Protein AF-A0AAE7BE70-F1 (afdb_monomer_lite)

Radius of gyration: 24.31 Å; chains: 1; bounding box: 47×39×72 Å

Foldseek 3Di:
DVVVVVVVCVVCVVVVVPDPPVVPVVVVVCVVCVVVVVVVLVVLLVLLVVLVVVLCVLPNPVLLCVQLVCCQPVVKDWPSSLVSLVVSLVSVVDPSNARPPVQLNVLVVQLSVLSVVLSVLQVVFWDFPPPPDPDPTTMTHGQQCLDPVGNPPPDPVSVVVSVVSSVVNVVSSVSNVVSVVSSVVVCCVSNVD

Structure (mmCIF, N/CA/C/O backbone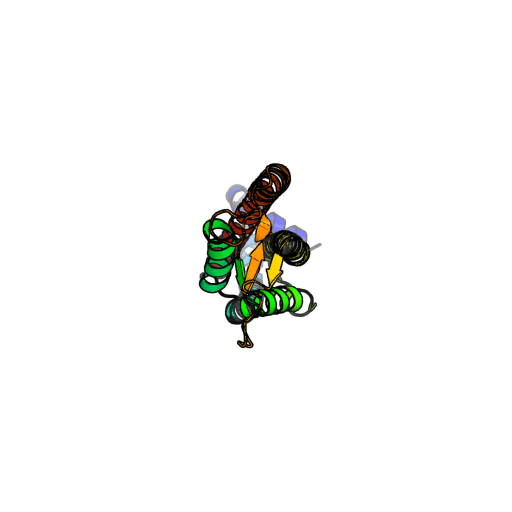):
data_AF-A0AAE7BE70-F1
#
_entry.id   AF-A0AAE7BE70-F1
#
loop_
_atom_site.group_PDB
_atom_site.id
_atom_site.type_symbol
_atom_site.label_atom_id
_atom_site.label_alt_id
_atom_site.label_comp_id
_atom_site.label_asym_id
_atom_site.label_entity_id
_atom_site.label_seq_id
_atom_site.pdbx_PDB_ins_code
_atom_site.Cartn_x
_atom_site.Cartn_y
_atom_site.Cartn_z
_atom_site.occupancy
_atom_site.B_iso_or_equiv
_atom_site.auth_seq_id
_atom_site.auth_comp_id
_atom_site.auth_asym_id
_atom_site.auth_atom_id
_atom_site.pdbx_PDB_model_num
ATOM 1 N N . MET A 1 1 ? -24.273 21.647 23.827 1.00 46.78 1 MET A N 1
ATOM 2 C CA . MET A 1 1 ? -23.893 22.374 25.066 1.00 46.78 1 MET A CA 1
ATOM 3 C C . MET A 1 1 ? -23.331 21.425 26.130 1.00 46.78 1 MET A C 1
ATOM 5 O O . MET A 1 1 ? -22.278 21.725 26.668 1.00 46.78 1 MET A O 1
ATOM 9 N N . ILE A 1 2 ? -23.955 20.261 26.365 1.00 44.97 2 ILE A N 1
ATOM 10 C CA . ILE A 1 2 ? -23.493 19.240 27.332 1.00 44.97 2 ILE A CA 1
ATOM 11 C C . ILE A 1 2 ? -22.182 18.551 26.902 1.00 44.97 2 ILE A C 1
ATOM 13 O O . ILE A 1 2 ? -21.303 18.351 27.731 1.00 44.97 2 ILE A O 1
ATOM 17 N N . GLU A 1 3 ? -21.997 18.258 25.611 1.00 46.88 3 GLU A N 1
ATOM 18 C CA . GLU A 1 3 ? -20.774 17.595 25.111 1.00 46.88 3 GLU A CA 1
ATOM 19 C C . GLU A 1 3 ? -19.508 18.436 25.324 1.00 46.88 3 GLU A C 1
ATOM 21 O O . GLU A 1 3 ? -18.522 17.939 25.856 1.00 46.88 3 GLU A O 1
ATOM 26 N N . ARG A 1 4 ? -19.570 19.744 25.034 1.00 50.34 4 ARG A N 1
ATOM 27 C CA . ARG A 1 4 ? -18.466 20.678 25.321 1.00 50.34 4 ARG A CA 1
ATOM 28 C C . ARG A 1 4 ? -18.162 20.799 26.814 1.00 50.34 4 ARG A C 1
ATOM 30 O O . ARG A 1 4 ? -17.015 21.026 27.177 1.00 50.34 4 ARG A O 1
ATOM 37 N N . PHE A 1 5 ? -19.173 20.664 27.672 1.00 52.81 5 PHE A N 1
ATOM 38 C CA . PHE A 1 5 ? -18.994 20.703 29.123 1.00 52.81 5 PHE A CA 1
ATOM 39 C C . PHE A 1 5 ? -18.305 19.429 29.637 1.00 52.81 5 PHE A C 1
ATOM 41 O O . PHE A 1 5 ? -17.442 19.506 30.505 1.00 52.81 5 PHE A O 1
ATOM 48 N N . LEU A 1 6 ? -18.616 18.268 29.053 1.00 55.38 6 LEU A N 1
ATOM 49 C CA . LEU A 1 6 ? -17.976 16.993 29.386 1.00 55.38 6 LEU A CA 1
ATOM 50 C C . LEU A 1 6 ? -16.527 16.911 28.881 1.00 55.38 6 LEU A C 1
ATOM 52 O O . LEU A 1 6 ? -15.654 16.499 29.640 1.00 55.38 6 LEU A O 1
ATOM 56 N N . GLU A 1 7 ? -16.242 17.374 27.660 1.00 58.91 7 GLU A N 1
ATOM 57 C CA . GLU A 1 7 ? -14.863 17.486 27.149 1.00 58.91 7 GLU A CA 1
ATOM 58 C C . GLU A 1 7 ? -14.010 18.438 28.004 1.00 58.91 7 GLU A C 1
ATOM 60 O O . GLU A 1 7 ? -12.840 18.164 28.274 1.00 58.91 7 GLU A O 1
ATOM 65 N N . TYR A 1 8 ? -14.606 19.535 28.485 1.00 58.44 8 TYR A N 1
ATOM 66 C CA . TYR A 1 8 ? -13.952 20.467 29.403 1.00 58.44 8 TYR A CA 1
ATOM 67 C C . TYR A 1 8 ? -13.643 19.802 30.754 1.00 58.44 8 TYR A C 1
ATOM 69 O O . TYR A 1 8 ? -12.521 19.897 31.241 1.00 58.44 8 TYR A O 1
ATOM 77 N N . LEU A 1 9 ? -14.587 19.062 31.341 1.00 54.34 9 LEU A N 1
ATOM 78 C CA . LEU A 1 9 ? -14.365 18.364 32.614 1.00 54.34 9 LEU A CA 1
ATOM 79 C C . LEU A 1 9 ? -13.269 17.289 32.533 1.00 54.34 9 LEU A C 1
ATOM 81 O O . LEU A 1 9 ? -12.512 17.133 33.487 1.00 54.34 9 LEU A O 1
ATOM 85 N N . ILE A 1 10 ? -13.139 16.596 31.397 1.00 59.84 10 ILE A N 1
ATOM 86 C CA . ILE A 1 10 ? -12.073 15.606 31.164 1.00 59.84 10 ILE A CA 1
ATOM 87 C C . ILE A 1 10 ? -10.708 16.298 31.019 1.00 59.84 10 ILE A C 1
ATOM 89 O O . ILE A 1 10 ? -9.717 15.843 31.583 1.00 59.84 10 ILE A O 1
ATOM 93 N N . LYS A 1 11 ? -10.645 17.437 30.317 1.00 56.94 11 LYS A N 1
ATOM 94 C CA . LYS A 1 11 ? -9.398 18.195 30.106 1.00 56.94 11 LYS A CA 1
ATOM 95 C C . LYS A 1 11 ? -8.850 18.849 31.383 1.00 56.94 11 LYS A C 1
ATOM 97 O O . LYS A 1 11 ? -7.648 19.074 31.478 1.00 56.94 11 LYS A O 1
ATOM 102 N N . TYR A 1 12 ? -9.715 19.163 32.347 1.00 55.81 12 TYR A N 1
ATOM 103 C CA . TYR A 1 12 ? -9.361 19.842 33.602 1.00 55.81 12 TYR A CA 1
ATOM 104 C C . TYR A 1 12 ? -9.475 18.935 34.841 1.00 55.81 12 TYR A C 1
ATOM 106 O O . TYR A 1 12 ? -9.542 19.431 35.967 1.00 55.81 12 TYR A O 1
ATOM 114 N N . GLN A 1 13 ? -9.471 17.612 34.648 1.00 51.75 13 GLN A N 1
ATOM 115 C CA . GLN A 1 13 ? -9.602 16.615 35.716 1.00 51.75 13 GLN A CA 1
ATOM 116 C C . GLN A 1 13 ? -8.516 16.759 36.805 1.00 51.75 13 GLN A C 1
ATOM 118 O O . GLN A 1 13 ? -8.818 16.595 37.986 1.00 51.75 13 GLN A O 1
ATOM 123 N N . ASP A 1 14 ? -7.306 17.193 36.434 1.00 46.38 14 ASP A N 1
ATOM 124 C CA . ASP A 1 14 ? -6.201 17.446 37.376 1.00 46.38 14 ASP A CA 1
ATOM 125 C C . ASP A 1 14 ? -6.325 18.788 38.129 1.00 46.38 14 ASP A C 1
ATOM 127 O O . ASP A 1 14 ? -5.726 18.970 39.187 1.00 46.38 14 ASP A O 1
ATOM 131 N N . ALA A 1 15 ? -7.133 19.731 37.630 1.00 45.62 15 ALA A N 1
ATOM 132 C CA . ALA A 1 15 ? -7.323 21.055 38.237 1.00 45.62 15 ALA A CA 1
ATOM 133 C C . ALA A 1 15 ? -8.530 21.120 39.196 1.00 45.62 15 ALA A C 1
ATOM 135 O O . ALA A 1 15 ? -8.595 21.986 40.069 1.00 45.62 15 ALA A O 1
ATOM 136 N N . LEU A 1 16 ? -9.493 20.203 39.061 1.00 45.50 16 LEU A N 1
ATOM 137 C CA . LEU A 1 16 ? -10.746 20.201 39.830 1.00 45.50 16 LEU A CA 1
ATOM 138 C C . LEU A 1 16 ? -10.620 19.641 41.256 1.00 45.50 16 LEU A C 1
ATOM 140 O O . LEU A 1 16 ? -11.540 19.810 42.056 1.00 45.50 16 LEU A O 1
ATOM 144 N N . TYR A 1 17 ? -9.473 19.057 41.613 1.00 45.56 17 TYR A N 1
ATOM 145 C CA . TYR A 1 17 ? -9.198 18.559 42.968 1.00 45.56 17 TYR A CA 1
ATOM 146 C C . TYR A 1 17 ? -9.066 19.666 44.036 1.00 45.56 17 TYR A C 1
ATOM 148 O O . TYR A 1 17 ? -9.010 19.362 45.225 1.00 45.56 17 TYR A O 1
ATOM 156 N N . VAL A 1 18 ? -9.042 20.947 43.644 1.00 45.56 18 VAL A N 1
ATOM 157 C CA . VAL A 1 18 ? -8.715 22.072 44.543 1.00 45.56 18 VAL A CA 1
ATOM 158 C C . VAL A 1 18 ? -9.948 22.785 45.141 1.00 45.56 18 VAL A C 1
ATOM 160 O O . VAL A 1 18 ? -9.797 23.552 46.087 1.00 45.56 18 VAL A O 1
ATOM 163 N N . ILE A 1 19 ? -11.188 22.534 44.686 1.00 44.22 19 ILE A N 1
ATOM 164 C CA . ILE A 1 19 ? -12.366 23.317 45.138 1.00 44.22 19 ILE A CA 1
ATOM 165 C C . ILE A 1 19 ? -13.493 22.408 45.669 1.00 44.22 19 ILE A C 1
ATOM 167 O O . ILE A 1 19 ? -14.385 21.969 44.942 1.00 44.22 19 ILE A O 1
ATOM 171 N N . GLY A 1 20 ? -13.467 22.148 46.981 1.00 41.72 20 GLY A N 1
ATOM 172 C CA . GLY A 1 20 ? -14.240 21.119 47.702 1.00 41.72 20 GLY A CA 1
ATOM 173 C C . GLY A 1 20 ? -15.770 21.264 47.815 1.00 41.72 20 GLY A C 1
ATOM 174 O O . GLY A 1 20 ? -16.366 20.561 48.622 1.00 41.72 20 GLY A O 1
ATOM 175 N N . GLY A 1 21 ? -16.430 22.126 47.032 1.00 43.06 21 GLY A N 1
ATOM 176 C CA . GLY A 1 21 ? -17.897 22.308 47.069 1.00 43.06 21 GLY A CA 1
ATOM 177 C C . GLY A 1 21 ? -18.621 21.967 45.759 1.00 43.06 21 GLY A C 1
ATOM 178 O O . GLY A 1 21 ? -19.700 21.381 45.773 1.00 43.06 21 GLY A O 1
ATOM 179 N N . PHE A 1 22 ? -18.001 22.259 44.611 1.00 45.06 22 PHE A N 1
ATOM 180 C CA . PHE A 1 22 ? -18.528 21.926 43.274 1.00 45.06 22 PHE A CA 1
ATOM 181 C C . PHE A 1 22 ? -18.209 20.483 42.841 1.00 45.06 22 PHE A C 1
ATOM 183 O O . PHE A 1 22 ? -18.803 19.962 41.892 1.00 45.06 22 PHE A O 1
ATOM 190 N N . ALA A 1 23 ? -17.289 19.826 43.551 1.00 49.62 23 ALA A N 1
ATOM 191 C CA . ALA A 1 23 ? -16.798 18.486 43.253 1.00 49.62 23 ALA A CA 1
ATOM 192 C C . ALA A 1 23 ? -17.861 17.383 43.444 1.00 49.62 23 ALA A C 1
ATOM 194 O O . ALA A 1 23 ? -17.940 16.468 42.637 1.00 49.62 23 ALA A O 1
ATOM 195 N N . ALA A 1 24 ? -18.741 17.455 44.449 1.00 47.56 24 ALA A N 1
ATOM 196 C CA . ALA A 1 24 ? -19.670 16.348 44.731 1.00 47.56 24 ALA A CA 1
ATOM 197 C C . ALA A 1 24 ? -20.756 16.168 43.647 1.00 47.56 24 ALA A C 1
ATOM 199 O O . ALA A 1 24 ? -21.020 15.049 43.205 1.00 47.56 24 ALA A O 1
ATOM 200 N N . GLY A 1 25 ? -21.351 17.270 43.170 1.00 50.88 25 GLY A N 1
ATOM 201 C CA . GLY A 1 25 ? -22.347 17.238 42.092 1.00 50.88 25 GLY A CA 1
ATOM 202 C C . GLY A 1 25 ? -21.747 16.845 40.739 1.00 50.88 25 GLY A C 1
ATOM 203 O O . GLY A 1 25 ? -22.375 16.118 39.970 1.00 50.88 25 GLY A O 1
ATOM 204 N N . SER A 1 26 ? -20.507 17.261 40.469 1.00 59.97 26 SER A N 1
ATOM 205 C CA . SER A 1 26 ? -19.772 16.887 39.254 1.00 59.97 26 SER A CA 1
ATOM 206 C C . SER A 1 26 ? -19.299 15.427 39.284 1.00 59.97 26 SER A C 1
ATOM 208 O O . SER A 1 26 ? -19.446 14.737 38.278 1.00 59.97 26 SER A O 1
ATOM 210 N N . ILE A 1 27 ? -18.858 14.910 40.435 1.00 61.66 27 ILE A N 1
ATOM 211 C CA . ILE A 1 27 ? -18.476 13.501 40.623 1.00 61.66 27 ILE A CA 1
ATOM 212 C C . ILE A 1 27 ? -19.693 12.569 40.515 1.00 61.66 27 ILE A C 1
ATOM 214 O O . ILE A 1 27 ? -19.640 11.574 39.796 1.00 61.66 27 ILE A O 1
ATOM 218 N N . ALA A 1 28 ? -20.820 12.887 41.161 1.00 63.16 28 ALA A N 1
ATOM 219 C CA . ALA A 1 28 ? -22.035 12.068 41.065 1.00 63.16 28 ALA A CA 1
ATOM 220 C C . ALA A 1 28 ? -22.601 12.034 39.633 1.00 63.16 28 ALA A C 1
ATOM 222 O O . ALA A 1 28 ? -23.033 10.989 39.142 1.00 63.16 28 ALA A O 1
ATOM 223 N N . THR A 1 29 ? -22.544 13.171 38.934 1.00 65.38 29 THR A N 1
ATOM 224 C CA . THR A 1 29 ? -22.920 13.266 37.519 1.00 65.38 29 THR A CA 1
ATOM 225 C C . THR A 1 29 ? -21.960 12.461 36.640 1.00 65.38 29 THR A C 1
ATOM 227 O O . THR A 1 29 ? -22.412 11.712 35.774 1.00 65.38 29 THR A O 1
ATOM 230 N N . TYR A 1 30 ? -20.652 12.527 36.904 1.00 64.38 30 TYR A N 1
ATOM 231 C CA . TYR A 1 30 ? -19.648 11.704 36.231 1.00 64.38 30 TYR A CA 1
ATOM 232 C C . TYR A 1 30 ? -19.933 10.209 36.402 1.00 64.38 30 TYR A C 1
ATOM 234 O O . TYR A 1 30 ? -20.049 9.510 35.403 1.00 64.38 30 TYR A O 1
ATOM 242 N N . PHE A 1 31 ? -20.152 9.715 37.624 1.00 73.06 31 PHE A N 1
ATOM 243 C CA . PHE A 1 31 ? -20.474 8.300 37.852 1.00 73.06 31 PHE A CA 1
ATOM 244 C C . PHE A 1 31 ? -21.784 7.864 37.186 1.00 73.06 31 PHE A C 1
ATOM 246 O O . PHE A 1 31 ? -21.891 6.722 36.743 1.00 73.06 31 PHE A O 1
ATOM 253 N N . LYS A 1 32 ? -22.763 8.767 37.058 1.00 78.38 32 LYS A N 1
ATOM 254 C CA . LYS A 1 32 ? -24.018 8.493 36.347 1.00 78.38 32 LYS A CA 1
ATOM 255 C C . LYS A 1 32 ? -23.822 8.351 34.833 1.00 78.38 32 LYS A C 1
ATOM 257 O O . LYS A 1 32 ? -24.458 7.497 34.222 1.00 78.38 32 LYS A O 1
ATOM 262 N N . PHE A 1 33 ? -22.965 9.172 34.222 1.00 77.25 33 PHE A N 1
ATOM 263 C CA . PHE A 1 33 ? -22.732 9.156 32.771 1.00 77.25 33 PHE A CA 1
ATOM 264 C C . PHE A 1 33 ? -21.559 8.273 32.337 1.00 77.25 33 PHE A C 1
ATOM 266 O O . PHE A 1 33 ? -21.513 7.868 31.178 1.00 77.25 33 PHE A O 1
ATOM 273 N N . TYR A 1 34 ? -20.646 7.924 33.242 1.00 77.62 34 TYR A N 1
ATOM 274 C CA . TYR A 1 34 ? -19.478 7.095 32.952 1.00 77.62 34 TYR A CA 1
ATOM 275 C C . TYR A 1 34 ? -19.833 5.764 32.261 1.00 77.62 34 TYR A C 1
ATOM 277 O O . TYR A 1 34 ? -19.200 5.458 31.250 1.00 77.62 34 TYR A O 1
ATOM 285 N N . PRO A 1 35 ? -20.865 5.001 32.685 1.00 85.31 35 PRO A N 1
ATOM 286 C CA . PRO A 1 35 ? -21.264 3.781 31.982 1.00 85.31 35 PRO A CA 1
ATOM 287 C C . PRO A 1 35 ? -21.698 4.041 30.535 1.00 85.31 35 PRO A C 1
ATOM 289 O O . PRO A 1 35 ? -21.330 3.282 29.646 1.00 85.31 35 PRO A O 1
ATOM 292 N N . ILE A 1 36 ? -22.423 5.138 30.292 1.00 83.81 36 ILE A N 1
ATOM 293 C CA . ILE A 1 36 ? -22.921 5.522 28.962 1.00 83.81 36 ILE A CA 1
ATOM 294 C C . ILE A 1 36 ? -21.753 5.929 28.057 1.00 83.81 36 ILE A C 1
ATOM 296 O O . ILE A 1 36 ? -21.687 5.514 26.901 1.00 83.81 36 ILE A O 1
ATOM 300 N N . LEU A 1 37 ? -20.810 6.714 28.586 1.00 82.88 37 LEU A N 1
ATOM 301 C CA . LEU A 1 37 ? -19.603 7.120 27.862 1.00 82.88 37 LEU A CA 1
ATOM 302 C C . LEU A 1 37 ? -18.740 5.906 27.507 1.00 82.88 37 LEU A C 1
ATOM 304 O O . LEU A 1 37 ? -18.319 5.772 26.361 1.00 82.88 37 LEU A O 1
ATOM 308 N N . LYS A 1 38 ? -18.555 4.988 28.458 1.00 86.38 38 LYS A N 1
ATOM 309 C CA . LYS A 1 38 ? -17.795 3.752 28.259 1.00 86.38 38 LYS A CA 1
ATOM 310 C C . LYS A 1 38 ? -18.470 2.805 27.267 1.00 86.38 38 LYS A C 1
ATOM 312 O O . LYS A 1 38 ? -17.797 2.170 26.463 1.00 86.38 38 LYS A O 1
ATOM 317 N N . GLU A 1 39 ? -19.798 2.700 27.294 1.00 90.75 39 GLU A N 1
ATOM 318 C CA . GLU A 1 39 ? -20.543 1.912 26.308 1.00 90.75 39 GLU A CA 1
ATOM 319 C C . GLU A 1 39 ? -20.403 2.503 24.902 1.00 90.75 39 GLU A C 1
ATOM 321 O O . GLU A 1 39 ? -20.175 1.756 23.949 1.00 90.75 39 GLU A O 1
ATOM 326 N N . LYS A 1 40 ? -20.500 3.833 24.772 1.00 88.69 40 LYS A N 1
ATOM 327 C CA . LYS A 1 40 ? -20.272 4.527 23.501 1.00 88.69 40 LYS A CA 1
ATOM 328 C C . LYS A 1 40 ? -18.866 4.234 22.987 1.00 88.69 40 LYS A C 1
ATOM 330 O O . LYS A 1 40 ? -18.755 3.700 21.892 1.00 88.69 40 LYS A O 1
ATOM 335 N N . GLU A 1 41 ? -17.835 4.486 23.792 1.00 89.50 41 GLU A N 1
ATOM 336 C CA . GLU A 1 41 ? -16.428 4.216 23.460 1.00 89.50 41 GLU A CA 1
ATOM 337 C C . GLU A 1 41 ? -16.213 2.767 22.994 1.00 89.50 41 GLU A C 1
ATOM 339 O O . GLU A 1 41 ? -15.646 2.529 21.930 1.00 89.50 41 GLU A O 1
ATOM 344 N N . ASN A 1 42 ? -16.758 1.786 23.720 1.00 91.38 42 ASN A N 1
ATOM 345 C CA . ASN A 1 42 ? -16.667 0.376 23.338 1.00 91.38 42 ASN A CA 1
ATOM 346 C C . ASN A 1 42 ? -17.320 0.081 21.978 1.00 91.38 42 ASN A C 1
ATOM 348 O O . ASN A 1 42 ? -16.813 -0.756 21.227 1.00 91.38 42 ASN A O 1
ATOM 352 N N . LYS A 1 43 ? -18.443 0.737 21.649 1.00 93.94 43 LYS A N 1
ATOM 353 C CA . LYS A 1 43 ? -19.078 0.609 20.328 1.00 93.94 43 LYS A CA 1
ATOM 354 C C . LYS A 1 43 ? -18.184 1.190 19.232 1.00 93.94 43 LYS A C 1
ATOM 356 O O . LYS A 1 43 ? -18.011 0.514 18.221 1.00 93.94 43 LYS A O 1
ATOM 361 N N . GLN A 1 44 ? -17.569 2.352 19.466 1.00 93.94 44 GLN A N 1
ATOM 362 C CA . GLN A 1 44 ? -16.646 2.979 18.508 1.00 93.94 44 GLN A CA 1
ATOM 363 C C . GLN A 1 44 ? -15.426 2.089 18.261 1.00 93.94 44 GLN A C 1
ATOM 365 O O . GLN A 1 44 ? -15.130 1.741 17.124 1.00 93.94 44 GLN A O 1
ATOM 370 N N . ILE A 1 45 ? -14.772 1.622 19.333 1.00 95.31 45 ILE A N 1
ATOM 371 C CA . ILE A 1 45 ? -13.618 0.715 19.242 1.00 95.31 45 ILE A CA 1
ATOM 372 C C . ILE A 1 45 ? -13.993 -0.555 18.480 1.00 95.31 45 ILE A C 1
ATOM 374 O O . ILE A 1 45 ? -13.223 -1.021 17.642 1.00 95.31 45 ILE A O 1
ATOM 378 N N . LYS A 1 46 ? -15.171 -1.134 18.745 1.00 96.44 46 LYS A N 1
ATOM 379 C CA . LYS A 1 46 ? -15.632 -2.342 18.050 1.00 96.44 46 LYS A CA 1
ATOM 380 C C . LYS A 1 46 ? -15.860 -2.090 16.558 1.00 96.44 46 LYS A C 1
ATOM 382 O O . LYS A 1 46 ? -15.509 -2.951 15.751 1.00 96.44 46 LYS A O 1
ATOM 387 N N . PHE A 1 47 ? -16.451 -0.952 16.209 1.00 96.62 47 PHE A N 1
ATOM 388 C CA . PHE A 1 47 ? -16.695 -0.552 14.827 1.00 96.62 47 PHE A CA 1
ATOM 389 C C . PHE A 1 47 ? -15.377 -0.326 14.073 1.00 96.62 47 PHE A C 1
ATOM 391 O O . PHE A 1 47 ? -15.120 -1.009 13.081 1.00 96.62 47 PHE A O 1
ATOM 398 N N . ASP A 1 48 ? -14.481 0.498 14.613 1.00 97.69 48 ASP A N 1
ATOM 399 C CA . ASP A 1 48 ? -13.171 0.775 14.014 1.00 97.69 48 ASP A CA 1
ATOM 400 C C . ASP A 1 48 ? -12.297 -0.489 13.942 1.00 97.69 48 ASP A C 1
ATOM 402 O O . ASP A 1 48 ? -11.631 -0.738 12.939 1.00 97.69 48 ASP A O 1
ATOM 406 N N . SER A 1 49 ? -12.366 -1.375 14.942 1.00 97.88 49 SER A N 1
ATOM 407 C CA . SER A 1 49 ? -11.705 -2.689 14.882 1.00 97.88 49 SER A CA 1
ATOM 408 C C . SER A 1 49 ? -12.218 -3.563 13.743 1.00 97.88 49 SER A C 1
ATOM 410 O O . SER A 1 49 ? -11.459 -4.359 13.191 1.00 97.88 49 SER A O 1
ATOM 412 N N . ASN A 1 50 ? -13.501 -3.461 13.396 1.00 97.75 50 ASN A N 1
ATOM 413 C CA . ASN A 1 50 ? -14.075 -4.210 12.287 1.00 97.75 50 ASN A CA 1
ATOM 414 C C . ASN A 1 50 ? -13.589 -3.661 10.938 1.00 97.75 50 ASN A C 1
ATOM 416 O O . ASN A 1 50 ? -13.176 -4.448 10.088 1.00 97.75 50 ASN A O 1
ATOM 420 N N . ILE A 1 51 ? -13.559 -2.333 10.777 1.00 98.25 51 ILE A N 1
ATOM 421 C CA . ILE A 1 51 ? -12.975 -1.668 9.599 1.00 98.25 51 ILE A CA 1
ATOM 422 C C . ILE A 1 51 ? -11.507 -2.076 9.439 1.00 98.25 51 ILE A C 1
ATOM 424 O O . ILE A 1 51 ? -11.083 -2.503 8.363 1.00 98.25 51 ILE A O 1
ATOM 428 N N . PHE A 1 52 ? -10.735 -2.019 10.526 1.00 98.12 52 PHE A N 1
ATOM 429 C CA . PHE A 1 52 ? -9.331 -2.407 10.514 1.00 98.12 52 PHE A CA 1
ATOM 430 C C . PHE A 1 52 ? -9.139 -3.864 10.078 1.00 98.12 52 PHE A C 1
ATOM 432 O O . PHE A 1 52 ? -8.367 -4.126 9.163 1.00 98.12 52 PHE A O 1
ATOM 439 N N . LYS A 1 53 ? -9.880 -4.812 10.665 1.00 98.12 53 LYS A N 1
ATOM 440 C CA . LYS A 1 53 ? -9.783 -6.235 10.298 1.00 98.12 53 LYS A CA 1
ATOM 441 C C . LYS A 1 53 ? -10.116 -6.492 8.830 1.00 98.12 53 LYS A C 1
ATOM 443 O O . LYS A 1 53 ? -9.447 -7.300 8.195 1.00 98.12 53 LYS A O 1
ATOM 448 N N . GLN A 1 54 ? -11.142 -5.829 8.302 1.00 98.19 54 GLN A N 1
ATOM 449 C CA . GLN A 1 54 ? -11.524 -5.980 6.899 1.00 98.19 54 GLN A CA 1
ATOM 450 C C . GLN A 1 54 ? -10.466 -5.384 5.967 1.00 98.19 54 GLN A C 1
ATOM 452 O O . GLN A 1 54 ? -10.036 -6.059 5.037 1.00 98.19 54 GLN A O 1
ATOM 457 N N . SER A 1 55 ? -9.981 -4.172 6.252 1.00 97.56 55 SER A N 1
ATOM 458 C CA . SER A 1 55 ? -8.916 -3.555 5.450 1.00 97.56 55 SER A CA 1
ATOM 459 C C . SER A 1 55 ? -7.594 -4.335 5.500 1.00 97.56 55 SER A C 1
ATOM 461 O O . SER A 1 55 ? -6.959 -4.512 4.464 1.00 97.56 55 SER A O 1
ATOM 463 N N . ASP A 1 56 ? -7.200 -4.864 6.663 1.00 97.56 56 ASP A N 1
ATOM 464 C CA . ASP A 1 56 ? -5.979 -5.669 6.828 1.00 97.56 56 ASP A CA 1
ATOM 465 C C . ASP A 1 56 ? -6.073 -7.022 6.101 1.00 97.56 56 ASP A C 1
ATOM 467 O O . ASP A 1 56 ? -5.070 -7.527 5.598 1.00 97.56 56 ASP A O 1
ATOM 471 N N . ALA A 1 57 ? -7.282 -7.579 5.965 1.00 97.62 57 ALA A N 1
ATOM 472 C CA . ALA A 1 57 ? -7.524 -8.764 5.144 1.00 97.62 57 ALA A CA 1
ATOM 473 C C . ALA A 1 57 ? -7.393 -8.486 3.633 1.00 97.62 57 ALA A C 1
ATOM 475 O O . ALA A 1 57 ? -7.037 -9.393 2.877 1.00 97.62 57 ALA A O 1
ATOM 476 N N . VAL A 1 58 ? -7.660 -7.252 3.188 1.00 97.44 58 VAL A N 1
ATOM 477 C CA . VAL A 1 58 ? -7.483 -6.825 1.788 1.00 97.44 58 VAL A CA 1
ATOM 478 C C . VAL A 1 58 ? -6.009 -6.548 1.481 1.00 97.44 58 VAL A C 1
ATOM 480 O O . VAL A 1 58 ? -5.480 -7.042 0.481 1.00 97.44 58 VAL A O 1
ATOM 483 N N . LEU A 1 59 ? -5.340 -5.777 2.344 1.00 97.50 59 LEU A N 1
ATOM 484 C CA . LEU A 1 59 ? -3.927 -5.429 2.217 1.00 97.50 59 LEU A CA 1
ATOM 485 C C . LEU A 1 59 ? -3.254 -5.389 3.595 1.00 97.50 59 LEU A C 1
ATOM 487 O O . LEU A 1 59 ? -3.276 -4.387 4.312 1.00 97.50 59 LEU A O 1
ATOM 491 N N . SER A 1 60 ? -2.613 -6.499 3.939 1.00 97.06 60 SER A N 1
ATOM 492 C CA . SER A 1 60 ? -1.881 -6.668 5.194 1.00 97.06 60 SER A CA 1
ATOM 493 C C . SER A 1 60 ? -0.556 -5.901 5.217 1.00 97.06 60 SER A C 1
ATOM 495 O O . SER A 1 60 ? 0.042 -5.596 4.181 1.00 97.06 60 SER A O 1
ATOM 497 N N . GLU A 1 61 ? -0.029 -5.687 6.425 1.00 95.88 61 GLU A N 1
ATOM 498 C CA . GLU A 1 61 ? 1.302 -5.100 6.666 1.00 95.88 61 GLU A CA 1
ATOM 499 C C . GLU A 1 61 ? 2.423 -5.832 5.921 1.00 95.88 61 GLU A C 1
ATOM 501 O O . GLU A 1 61 ? 3.335 -5.206 5.387 1.00 95.88 61 GLU A O 1
ATOM 506 N N . LYS A 1 62 ? 2.337 -7.159 5.810 1.00 97.31 62 LYS A N 1
ATOM 507 C CA . LYS A 1 62 ? 3.301 -7.937 5.030 1.00 97.31 62 LYS A CA 1
ATOM 508 C C . LYS A 1 62 ? 3.233 -7.587 3.541 1.00 97.31 62 LYS A C 1
ATOM 510 O O . LYS A 1 62 ? 4.265 -7.328 2.938 1.00 97.31 62 LYS A O 1
ATOM 515 N N . GLN A 1 63 ? 2.033 -7.544 2.967 1.00 97.94 63 GLN A N 1
ATOM 516 C CA . GLN A 1 63 ? 1.843 -7.334 1.528 1.00 97.94 63 GLN A CA 1
ATOM 517 C C . GLN A 1 63 ? 2.244 -5.928 1.076 1.00 97.94 63 GLN A C 1
ATOM 519 O O . GLN A 1 63 ? 2.822 -5.779 0.003 1.00 97.94 63 GLN A O 1
ATOM 524 N N . ILE A 1 64 ? 1.975 -4.897 1.883 1.00 97.25 64 ILE A N 1
ATOM 525 C CA . ILE A 1 64 ? 2.439 -3.541 1.563 1.00 97.25 64 ILE A CA 1
ATOM 526 C C . ILE A 1 64 ? 3.961 -3.425 1.672 1.00 97.25 64 ILE A C 1
ATOM 528 O O . ILE A 1 64 ? 4.586 -2.801 0.820 1.00 97.25 64 ILE A O 1
ATOM 532 N N . ASN A 1 65 ? 4.575 -4.071 2.669 1.00 97.44 65 ASN A N 1
ATOM 533 C CA . ASN A 1 65 ? 6.030 -4.093 2.799 1.00 97.44 65 ASN A CA 1
ATOM 53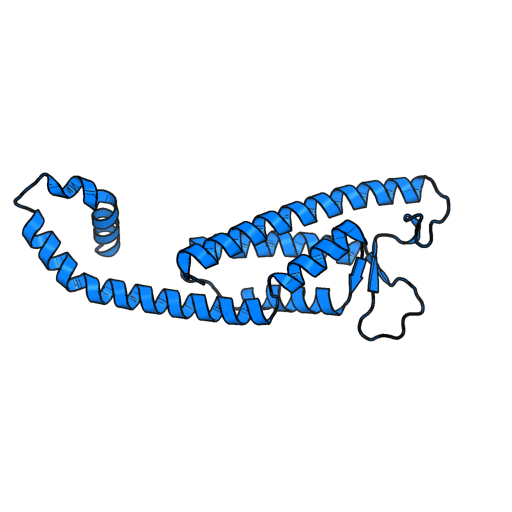4 C C . ASN A 1 65 ? 6.689 -4.857 1.644 1.00 97.44 65 ASN A C 1
ATOM 536 O O . ASN A 1 65 ? 7.737 -4.432 1.172 1.00 97.44 65 ASN A O 1
ATOM 540 N N . GLU A 1 66 ? 6.073 -5.943 1.170 1.00 98.12 66 GLU A N 1
ATOM 541 C CA . GLU A 1 66 ? 6.506 -6.666 -0.031 1.00 98.12 66 GLU A CA 1
ATOM 542 C C . GLU A 1 66 ? 6.426 -5.777 -1.276 1.00 98.12 66 GLU A C 1
ATOM 544 O O . GLU A 1 66 ? 7.421 -5.648 -1.978 1.00 98.12 66 GLU A O 1
ATOM 549 N N . LEU A 1 67 ? 5.292 -5.102 -1.513 1.00 98.44 67 LEU A N 1
ATOM 550 C CA . LEU A 1 67 ? 5.147 -4.178 -2.643 1.00 98.44 67 LEU A CA 1
ATOM 551 C C . LEU A 1 67 ? 6.206 -3.070 -2.604 1.00 98.44 67 LEU A C 1
ATOM 553 O O . LEU A 1 67 ? 6.902 -2.855 -3.591 1.00 98.44 67 LEU A O 1
ATOM 557 N N . ILE A 1 68 ? 6.349 -2.368 -1.477 1.00 98.44 68 ILE A N 1
ATOM 558 C CA . ILE A 1 68 ? 7.319 -1.269 -1.388 1.00 98.44 68 ILE A CA 1
ATOM 559 C C . ILE A 1 68 ? 8.753 -1.806 -1.482 1.00 98.44 68 ILE A C 1
ATOM 561 O O . ILE A 1 68 ? 9.591 -1.193 -2.134 1.00 98.44 68 ILE A O 1
ATOM 565 N N . GLY A 1 69 ? 9.036 -2.964 -0.884 1.00 98.31 69 GLY A N 1
ATOM 566 C CA . GLY A 1 69 ? 10.338 -3.616 -0.994 1.00 98.31 69 GLY A CA 1
ATOM 567 C C . GLY A 1 69 ? 10.691 -3.977 -2.438 1.00 98.31 69 GLY A C 1
ATOM 568 O O . GLY A 1 69 ? 11.811 -3.713 -2.870 1.00 98.31 69 GLY A O 1
ATOM 569 N N . ASP A 1 70 ? 9.745 -4.519 -3.208 1.00 98.38 70 ASP A N 1
ATOM 570 C CA . ASP A 1 70 ? 9.930 -4.818 -4.633 1.00 98.38 70 ASP A CA 1
ATOM 571 C C . ASP A 1 70 ? 10.127 -3.545 -5.469 1.00 98.38 70 ASP A C 1
ATOM 573 O O . ASP A 1 70 ? 10.956 -3.525 -6.385 1.00 98.38 70 ASP A O 1
ATOM 577 N N . LEU A 1 71 ? 9.411 -2.468 -5.139 1.00 98.56 71 LEU A N 1
ATOM 578 C CA . LEU A 1 71 ? 9.568 -1.174 -5.797 1.00 98.56 71 LEU A CA 1
ATOM 579 C C . LEU A 1 71 ? 10.938 -0.551 -5.517 1.00 98.56 71 LEU A C 1
ATOM 581 O O . LEU A 1 71 ? 11.539 -0.032 -6.445 1.00 98.56 71 LEU A O 1
ATOM 585 N N . GLU A 1 72 ? 11.454 -0.628 -4.291 1.00 97.75 72 GLU A N 1
ATOM 586 C CA . GLU A 1 72 ? 12.757 -0.051 -3.927 1.00 97.75 72 GLU A CA 1
ATOM 587 C C . GLU A 1 72 ? 13.946 -0.884 -4.403 1.00 97.75 72 GLU A C 1
ATOM 589 O O . GLU A 1 72 ? 14.947 -0.335 -4.840 1.00 97.75 72 GLU A O 1
ATOM 594 N N . SER A 1 73 ? 13.870 -2.209 -4.276 1.00 96.50 73 SER A N 1
ATOM 595 C CA . SER A 1 73 ? 15.022 -3.081 -4.544 1.00 96.50 73 SER A CA 1
ATOM 596 C C . SER A 1 73 ? 15.073 -3.560 -5.986 1.00 96.50 73 SER A C 1
ATOM 598 O O . SER A 1 73 ? 16.143 -3.693 -6.572 1.00 96.50 73 SER A O 1
ATOM 600 N N . ASN A 1 74 ? 13.904 -3.836 -6.559 1.00 96.62 74 ASN A N 1
ATOM 601 C CA . ASN A 1 74 ? 13.778 -4.501 -7.842 1.00 96.62 74 ASN A CA 1
ATOM 602 C C . ASN A 1 74 ? 13.099 -3.620 -8.878 1.00 96.62 74 ASN A C 1
ATOM 604 O O . ASN A 1 74 ? 12.820 -4.151 -9.948 1.00 96.62 74 ASN A O 1
ATOM 608 N N . HIS A 1 75 ? 12.773 -2.355 -8.572 1.00 98.06 75 HIS A N 1
ATOM 609 C CA . HIS A 1 75 ? 12.011 -1.397 -9.391 1.00 98.06 75 HIS A CA 1
ATOM 610 C C . HIS A 1 75 ? 10.943 -2.086 -10.244 1.00 98.06 75 HIS A C 1
ATOM 612 O O . HIS A 1 75 ? 10.912 -1.946 -11.475 1.00 98.06 75 HIS A O 1
ATOM 618 N N . SER A 1 76 ? 10.151 -2.934 -9.589 1.00 98.12 76 SER A N 1
ATOM 619 C CA . SER A 1 76 ? 9.137 -3.761 -10.228 1.00 98.12 76 SER A CA 1
ATOM 620 C C . SER A 1 76 ? 7.972 -4.024 -9.288 1.00 98.12 76 SER A C 1
ATOM 622 O O . SER A 1 76 ? 8.124 -3.936 -8.075 1.00 98.12 76 SER A O 1
ATOM 624 N N . TYR A 1 77 ? 6.825 -4.371 -9.854 1.00 98.44 77 TYR A N 1
ATOM 625 C CA . TYR A 1 77 ? 5.676 -4.894 -9.119 1.00 98.44 77 TYR A CA 1
ATOM 626 C C . TYR A 1 77 ? 4.923 -5.892 -10.001 1.00 98.44 77 TYR A C 1
ATOM 628 O O . TYR A 1 77 ? 5.251 -6.090 -11.176 1.00 98.44 77 TYR A O 1
ATOM 636 N N . ARG A 1 78 ? 3.916 -6.549 -9.436 1.00 98.06 78 ARG A N 1
ATOM 637 C CA . ARG A 1 78 ? 3.052 -7.496 -10.137 1.00 98.06 78 ARG A CA 1
ATOM 638 C C . ARG A 1 78 ? 1.592 -7.058 -10.118 1.00 98.06 78 ARG A C 1
ATOM 640 O O . ARG A 1 78 ? 1.152 -6.419 -9.163 1.00 98.06 78 ARG A O 1
ATOM 647 N N . SER A 1 79 ? 0.827 -7.453 -11.135 1.00 97.75 79 SER A N 1
ATOM 648 C CA . SER A 1 79 ? -0.597 -7.105 -11.271 1.00 97.75 79 SER A CA 1
ATOM 649 C C . SER A 1 79 ? -1.418 -7.459 -10.028 1.00 97.75 79 SER A C 1
ATOM 651 O O . SER A 1 79 ? -2.296 -6.702 -9.627 1.00 97.75 79 SER A O 1
ATOM 653 N N . ASN A 1 80 ? -1.115 -8.571 -9.351 1.00 97.50 80 ASN A N 1
ATOM 654 C CA . ASN A 1 80 ? -1.821 -8.937 -8.126 1.00 97.50 80 ASN A CA 1
ATOM 655 C C . ASN A 1 80 ? -1.546 -7.992 -6.939 1.00 97.50 80 ASN A C 1
ATOM 657 O O . ASN A 1 80 ? -2.408 -7.858 -6.071 1.00 97.50 80 ASN A O 1
ATOM 661 N N . GLN A 1 81 ? -0.373 -7.355 -6.877 1.00 98.12 81 GLN A N 1
ATOM 662 C CA . GLN A 1 81 ? -0.046 -6.359 -5.855 1.00 98.12 81 GLN A CA 1
ATOM 663 C C . GLN A 1 81 ? -0.821 -5.062 -6.122 1.00 98.12 81 GLN A C 1
ATOM 665 O O . GLN A 1 81 ? -1.439 -4.535 -5.198 1.00 98.12 81 GLN A O 1
ATOM 670 N N . ASP A 1 82 ? -0.869 -4.610 -7.379 1.00 97.81 82 ASP A N 1
ATOM 671 C CA . ASP A 1 82 ? -1.658 -3.441 -7.794 1.00 97.81 82 ASP A CA 1
ATOM 672 C C . ASP A 1 82 ? -3.164 -3.654 -7.559 1.00 97.81 82 ASP A C 1
ATOM 674 O O . ASP A 1 82 ? -3.822 -2.834 -6.924 1.00 97.81 82 ASP A O 1
ATOM 678 N N . ASN A 1 83 ? -3.707 -4.818 -7.928 1.00 97.75 83 ASN A N 1
ATOM 679 C CA . ASN A 1 83 ? -5.113 -5.158 -7.678 1.00 97.75 83 ASN A CA 1
ATOM 680 C C . ASN A 1 83 ? -5.487 -5.112 -6.186 1.00 97.75 83 ASN A C 1
ATOM 682 O O . ASN A 1 83 ? -6.577 -4.658 -5.826 1.00 97.75 83 ASN A O 1
ATOM 686 N N . ARG A 1 84 ? -4.594 -5.574 -5.300 1.00 97.88 84 ARG A N 1
ATOM 687 C CA . ARG A 1 84 ? -4.806 -5.485 -3.845 1.00 97.88 84 ARG A CA 1
ATOM 688 C C . ARG A 1 84 ? -4.754 -4.047 -3.356 1.00 97.88 84 ARG A C 1
ATOM 690 O O . ARG A 1 84 ? -5.572 -3.677 -2.518 1.00 97.88 84 ARG A O 1
ATOM 697 N N . LEU A 1 85 ? -3.827 -3.244 -3.880 1.00 98.12 85 LEU A N 1
ATOM 698 C CA . LEU A 1 85 ? -3.756 -1.831 -3.532 1.00 98.12 85 LEU A CA 1
ATOM 699 C C . LEU A 1 85 ? -5.026 -1.090 -3.961 1.00 98.12 85 LEU A C 1
ATOM 701 O O . LEU A 1 85 ? -5.625 -0.407 -3.136 1.00 98.12 85 LEU A O 1
ATOM 705 N N . ASN A 1 86 ? -5.479 -1.296 -5.199 1.00 97.94 86 ASN A N 1
ATOM 706 C CA . ASN A 1 86 ? -6.748 -0.768 -5.702 1.00 97.94 86 ASN A CA 1
ATOM 707 C C . ASN A 1 86 ? -7.915 -1.159 -4.791 1.00 97.94 86 ASN A C 1
ATOM 709 O O . ASN A 1 86 ? -8.676 -0.305 -4.347 1.00 97.94 86 ASN A O 1
ATOM 713 N N . SER A 1 87 ? -8.006 -2.441 -4.430 1.00 98.25 87 SER A N 1
ATOM 714 C CA . SER A 1 87 ? -9.054 -2.937 -3.531 1.00 98.25 87 SER A CA 1
ATOM 715 C C . SER A 1 87 ? -9.007 -2.264 -2.154 1.00 98.25 87 SER A C 1
ATOM 717 O O . SER A 1 87 ? -10.050 -1.948 -1.584 1.00 98.25 87 SER A O 1
ATOM 719 N N . PHE A 1 88 ? -7.810 -2.020 -1.613 1.00 98.38 88 PHE A N 1
ATOM 720 C CA . PHE A 1 88 ? -7.629 -1.324 -0.339 1.00 98.38 88 PHE A CA 1
ATOM 721 C C . PHE A 1 88 ? -8.034 0.151 -0.422 1.00 98.38 88 PHE A C 1
ATOM 723 O O . PHE A 1 88 ? -8.704 0.654 0.479 1.00 98.38 88 PHE A O 1
ATOM 730 N N . LEU A 1 89 ? -7.653 0.849 -1.494 1.00 98.12 89 LEU A N 1
ATOM 731 C CA . LEU A 1 89 ? -8.032 2.246 -1.707 1.00 98.12 89 LEU A CA 1
ATOM 732 C C . LEU A 1 89 ? -9.553 2.384 -1.830 1.00 98.12 89 LEU A C 1
ATOM 734 O O . LEU A 1 89 ? -10.139 3.183 -1.093 1.00 98.12 89 LEU A O 1
ATOM 738 N N . SER A 1 90 ? -10.185 1.541 -2.654 1.00 97.69 90 SER A N 1
ATOM 739 C CA . SER A 1 90 ? -11.640 1.506 -2.831 1.00 97.69 90 SER A CA 1
ATOM 740 C C . SER A 1 90 ? -12.393 1.103 -1.564 1.00 97.69 90 SER A C 1
ATOM 742 O O . SER A 1 90 ? -13.466 1.641 -1.301 1.00 97.69 90 SER A O 1
ATOM 744 N N . PHE A 1 91 ? -11.835 0.226 -0.719 1.00 98.12 91 PHE A N 1
ATOM 745 C CA . PHE A 1 91 ? -12.447 -0.109 0.572 1.00 98.12 91 PHE A CA 1
ATOM 746 C C . PHE A 1 91 ? -12.711 1.145 1.421 1.00 98.12 91 PHE A C 1
ATOM 748 O O . PHE A 1 91 ? -13.773 1.263 2.025 1.00 98.12 91 PHE A O 1
ATOM 755 N N . PHE A 1 92 ? -11.790 2.112 1.418 1.00 97.31 92 PHE A N 1
ATOM 756 C CA . PHE A 1 92 ? -11.931 3.377 2.146 1.00 97.31 92 PHE A CA 1
ATOM 757 C C . PHE A 1 92 ? -12.581 4.507 1.327 1.00 97.31 92 PHE A C 1
ATOM 759 O O . PHE A 1 92 ? -12.523 5.670 1.735 1.00 97.31 92 PHE A O 1
ATOM 766 N N . GLU A 1 93 ? -13.117 4.231 0.140 1.00 95.00 93 GLU A N 1
ATOM 767 C CA . GLU A 1 93 ? -14.009 5.159 -0.574 1.00 95.00 93 GLU A CA 1
ATOM 768 C C . GLU A 1 93 ? -15.465 4.985 -0.130 1.00 95.00 93 GLU A C 1
ATOM 770 O O . GLU A 1 93 ? -16.249 5.931 -0.217 1.00 95.00 93 GLU A O 1
ATOM 775 N N . ASP A 1 94 ? -15.815 3.810 0.400 1.00 94.81 94 ASP A N 1
ATOM 776 C CA . ASP A 1 94 ? -17.132 3.567 0.972 1.00 94.81 94 ASP A CA 1
ATOM 777 C C . ASP A 1 94 ? -17.328 4.375 2.263 1.00 94.81 94 ASP A C 1
ATOM 779 O O . ASP A 1 94 ? -16.556 4.287 3.224 1.00 94.81 94 ASP A O 1
ATOM 783 N N . THR A 1 95 ? -18.418 5.138 2.304 1.00 93.06 95 THR A N 1
ATOM 784 C CA . THR A 1 95 ? -18.843 5.910 3.475 1.00 93.06 95 THR A CA 1
ATOM 785 C C . THR A 1 95 ? -19.086 5.056 4.722 1.00 93.06 95 THR A C 1
ATOM 787 O O . THR A 1 95 ? -18.996 5.584 5.829 1.00 93.06 95 THR A O 1
ATOM 790 N N . SER A 1 96 ? -19.356 3.750 4.579 1.00 94.62 96 SER A N 1
ATOM 791 C CA . SER A 1 96 ? -19.493 2.835 5.720 1.00 94.62 96 SER A CA 1
ATOM 792 C C . SER A 1 96 ? -18.162 2.469 6.378 1.00 94.62 96 SER A C 1
ATOM 794 O O . SER A 1 96 ? -18.167 1.911 7.473 1.00 94.62 96 SER A O 1
ATOM 796 N N . ASN A 1 97 ? -17.034 2.763 5.727 1.00 95.88 97 ASN A N 1
ATOM 797 C CA . ASN A 1 97 ? -15.695 2.340 6.142 1.00 95.88 97 ASN A CA 1
ATOM 798 C C . ASN A 1 97 ? -14.839 3.525 6.612 1.00 95.88 97 ASN A C 1
ATOM 800 O O . ASN A 1 97 ? -13.615 3.528 6.479 1.00 95.88 97 ASN A O 1
ATOM 804 N N . ILE A 1 98 ? -15.485 4.546 7.175 1.00 96.75 98 ILE A N 1
ATOM 805 C CA . ILE A 1 98 ? -14.826 5.711 7.765 1.00 96.75 98 ILE A CA 1
ATOM 806 C C . ILE A 1 98 ? -14.647 5.464 9.261 1.00 96.75 98 ILE A C 1
ATOM 808 O O . ILE A 1 98 ? -15.624 5.221 9.962 1.00 96.75 98 ILE A O 1
ATOM 812 N N . TYR A 1 99 ? -13.413 5.572 9.756 1.00 97.62 99 TYR A N 1
ATOM 813 C CA . TYR A 1 99 ? -13.137 5.464 11.190 1.00 97.62 99 TYR A CA 1
ATOM 814 C C . TYR A 1 99 ? -13.875 6.540 11.996 1.00 97.62 99 TYR A C 1
ATOM 816 O O . TYR A 1 99 ? -13.849 7.723 11.640 1.00 97.62 99 TYR A O 1
ATOM 824 N N . GLU A 1 100 ? -14.477 6.144 13.118 1.00 96.00 100 GLU A N 1
ATOM 825 C CA . GLU A 1 100 ? -15.100 7.077 14.059 1.00 96.00 100 GLU A CA 1
ATOM 826 C C . GLU A 1 100 ? -14.050 7.863 14.855 1.00 96.00 100 GLU A C 1
ATOM 828 O O . GLU A 1 100 ? -14.253 9.049 15.148 1.00 96.00 100 GLU A O 1
ATOM 833 N N . TYR A 1 101 ? -12.907 7.243 15.177 1.00 95.56 101 TYR A N 1
ATOM 834 C CA . TYR A 1 101 ? -11.778 7.959 15.764 1.00 95.56 101 TYR A CA 1
ATOM 835 C C . TYR A 1 101 ? -11.131 8.883 14.726 1.00 95.56 101 TYR A C 1
ATOM 837 O O . TYR A 1 101 ? -10.577 8.452 13.709 1.00 95.56 101 TYR A O 1
ATOM 845 N N . LYS A 1 102 ? -11.160 10.190 15.010 1.00 95.00 102 LYS A N 1
ATOM 846 C CA . LYS A 1 102 ? -10.673 11.239 14.101 1.00 95.00 102 LYS A CA 1
ATOM 847 C C . LYS A 1 102 ? -9.188 11.091 13.788 1.00 95.00 102 LYS A C 1
ATOM 849 O O . LYS A 1 102 ? -8.773 11.361 12.664 1.00 95.00 102 LYS A O 1
ATOM 854 N N . GLU A 1 103 ? 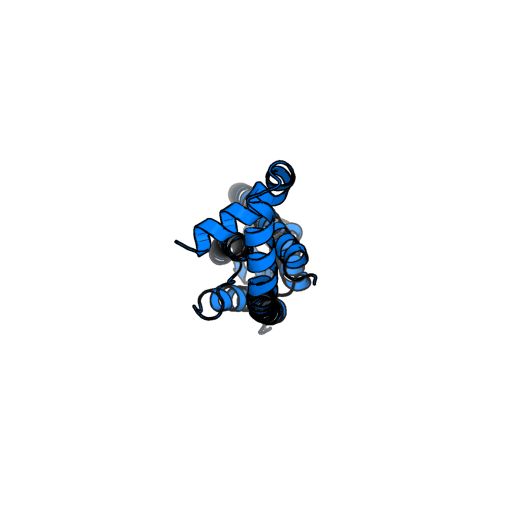-8.400 10.664 14.766 1.00 95.19 103 GLU A N 1
ATOM 855 C CA . GLU A 1 103 ? -6.968 10.420 14.636 1.00 95.19 103 GLU A CA 1
ATOM 856 C C . GLU A 1 103 ? -6.696 9.286 13.639 1.00 95.19 103 GLU A C 1
ATOM 858 O O . GLU A 1 103 ? -5.902 9.470 12.714 1.00 95.19 103 GLU A O 1
ATOM 863 N N . LEU A 1 104 ? -7.417 8.158 13.748 1.00 96.88 104 LEU A N 1
ATOM 864 C CA . LEU A 1 104 ? -7.334 7.065 12.770 1.00 96.88 104 LEU A CA 1
ATOM 865 C C . LEU A 1 104 ? -7.732 7.549 11.380 1.00 96.88 104 LEU A C 1
ATOM 867 O O . LEU A 1 104 ? -7.007 7.299 10.416 1.00 96.88 104 LEU A O 1
ATOM 871 N N . ASN A 1 105 ? -8.838 8.292 11.288 1.00 96.38 105 ASN A N 1
ATOM 872 C CA . ASN A 1 105 ? -9.328 8.815 10.019 1.00 96.38 105 ASN A CA 1
ATOM 873 C C . ASN A 1 105 ? -8.314 9.767 9.346 1.00 96.38 105 ASN A C 1
ATOM 875 O O . ASN A 1 105 ? -8.084 9.713 8.136 1.00 96.38 105 ASN A O 1
ATOM 879 N N . CYS A 1 106 ? -7.648 10.614 10.134 1.00 97.62 106 CYS A N 1
ATOM 880 C CA . CYS A 1 106 ? -6.592 11.507 9.659 1.00 97.62 106 CYS A CA 1
ATOM 881 C C . CYS A 1 106 ? -5.397 10.722 9.090 1.00 97.62 106 CYS A C 1
ATOM 883 O O . CYS A 1 106 ? -4.908 11.014 7.990 1.00 97.62 106 CYS A O 1
ATOM 885 N N . HIS A 1 107 ? -4.949 9.691 9.811 1.00 98.25 107 HIS A N 1
ATOM 886 C CA . HIS A 1 107 ? -3.824 8.868 9.381 1.00 98.25 107 HIS A CA 1
ATOM 887 C C . HIS A 1 107 ? -4.138 8.031 8.141 1.00 98.25 107 HIS A C 1
ATOM 889 O O . HIS A 1 107 ? -3.325 8.029 7.216 1.00 98.25 107 HIS A O 1
ATOM 895 N N . ILE A 1 108 ? -5.309 7.384 8.067 1.00 97.94 108 ILE A N 1
ATOM 896 C CA . ILE A 1 108 ? -5.685 6.621 6.868 1.00 97.94 108 ILE A CA 1
ATOM 897 C C . ILE A 1 108 ? -5.862 7.539 5.657 1.00 97.94 108 ILE A C 1
ATOM 899 O O . ILE A 1 108 ? -5.391 7.209 4.577 1.00 97.94 108 ILE A O 1
ATOM 903 N N . THR A 1 109 ? -6.434 8.736 5.828 1.00 97.94 109 THR A N 1
ATOM 904 C CA . THR A 1 109 ? -6.572 9.713 4.733 1.00 97.94 109 THR A CA 1
ATOM 905 C C . THR A 1 109 ? -5.210 10.145 4.191 1.00 97.94 109 THR A C 1
ATOM 907 O O . THR A 1 109 ? -5.039 10.309 2.984 1.00 97.94 109 THR A O 1
ATOM 910 N N . THR A 1 110 ? -4.228 10.331 5.075 1.00 98.50 110 THR A N 1
ATOM 911 C CA . THR A 1 110 ? -2.852 10.657 4.673 1.00 98.50 110 THR A CA 1
ATOM 912 C C . THR A 1 110 ? -2.219 9.493 3.914 1.00 98.50 110 THR A C 1
ATOM 914 O O . THR A 1 110 ? -1.692 9.693 2.823 1.00 98.50 110 THR A O 1
ATOM 917 N N . LEU A 1 111 ? -2.338 8.276 4.450 1.00 98.56 111 LEU A N 1
ATOM 918 C CA . LEU A 1 111 ? -1.835 7.062 3.815 1.00 98.56 111 LEU A CA 1
ATOM 919 C C . LEU A 1 111 ? -2.448 6.840 2.423 1.00 98.56 111 LEU A C 1
ATOM 921 O O . LEU A 1 111 ? -1.703 6.582 1.483 1.00 98.56 111 LEU A O 1
ATOM 925 N N . LYS A 1 112 ? -3.772 6.990 2.262 1.00 98.31 112 LYS A N 1
ATOM 926 C CA . LYS A 1 112 ? -4.447 6.878 0.956 1.00 98.31 112 LYS A CA 1
ATOM 927 C C . LYS A 1 112 ? -3.819 7.805 -0.079 1.00 98.31 112 LYS A C 1
ATOM 929 O O . LYS A 1 112 ? -3.432 7.348 -1.144 1.00 98.31 112 LYS A O 1
ATOM 934 N N . LYS A 1 113 ? -3.630 9.081 0.270 1.00 98.56 113 LYS A N 1
ATOM 935 C CA . LYS A 1 113 ? -3.031 10.075 -0.635 1.00 98.56 113 LYS A CA 1
ATOM 936 C C . LYS A 1 113 ? -1.606 9.720 -1.051 1.00 98.56 113 LYS A C 1
ATOM 938 O O . LYS A 1 113 ? -1.213 10.006 -2.179 1.00 98.56 113 LYS A O 1
ATOM 943 N N . ASP A 1 114 ? -0.807 9.171 -0.142 1.00 98.75 114 ASP A N 1
ATOM 944 C CA . ASP A 1 114 ? 0.566 8.772 -0.463 1.00 98.75 114 ASP A CA 1
ATOM 945 C C . ASP A 1 114 ? 0.590 7.510 -1.338 1.00 98.75 114 ASP A C 1
ATOM 947 O O . ASP A 1 114 ? 1.338 7.463 -2.314 1.00 98.75 114 ASP A O 1
ATOM 951 N N . LEU A 1 115 ? -0.293 6.546 -1.062 1.00 98.62 115 LEU A N 1
ATOM 952 C CA . LEU A 1 115 ? -0.480 5.349 -1.884 1.00 98.62 115 LEU A CA 1
ATOM 953 C C . LEU A 1 115 ? -0.978 5.674 -3.296 1.00 98.62 115 LEU A C 1
ATOM 955 O O . LEU A 1 115 ? -0.427 5.150 -4.257 1.00 98.62 115 LEU A O 1
ATOM 959 N N . GLU A 1 116 ? -1.960 6.564 -3.434 1.00 98.56 116 GLU A N 1
ATOM 960 C CA . GLU A 1 116 ? -2.472 7.036 -4.728 1.00 98.56 116 GLU A CA 1
ATOM 961 C C . GLU A 1 116 ? -1.361 7.688 -5.561 1.00 98.56 116 GLU A C 1
ATOM 963 O O . GLU A 1 116 ? -1.248 7.438 -6.758 1.00 98.56 116 GLU A O 1
ATOM 968 N N . LYS A 1 117 ? -0.483 8.487 -4.937 1.00 98.75 117 LYS A N 1
ATOM 969 C CA . LYS A 1 117 ? 0.675 9.080 -5.628 1.00 98.75 117 LYS A CA 1
ATOM 970 C C . LYS A 1 117 ? 1.689 8.027 -6.062 1.00 98.75 117 LYS A C 1
ATOM 972 O O . LYS A 1 117 ? 2.211 8.122 -7.172 1.00 98.75 117 LYS A O 1
ATOM 977 N N . LEU A 1 118 ? 1.985 7.052 -5.200 1.00 98.69 118 LEU A N 1
ATOM 978 C CA . LEU A 1 118 ? 2.888 5.950 -5.530 1.00 98.69 118 LEU A CA 1
ATOM 979 C C . LEU A 1 118 ? 2.328 5.116 -6.691 1.00 98.69 118 LEU A C 1
ATOM 981 O O . LEU A 1 118 ? 3.051 4.820 -7.639 1.00 98.69 118 LEU A O 1
ATOM 985 N N . GLN A 1 119 ? 1.033 4.805 -6.647 1.00 98.50 119 GLN A N 1
ATOM 986 C CA . GLN A 1 119 ? 0.327 4.077 -7.695 1.00 98.50 119 GLN A CA 1
ATOM 987 C C . GLN A 1 119 ? 0.277 4.834 -9.013 1.00 98.50 119 GLN A C 1
ATOM 989 O O . GLN A 1 119 ? 0.585 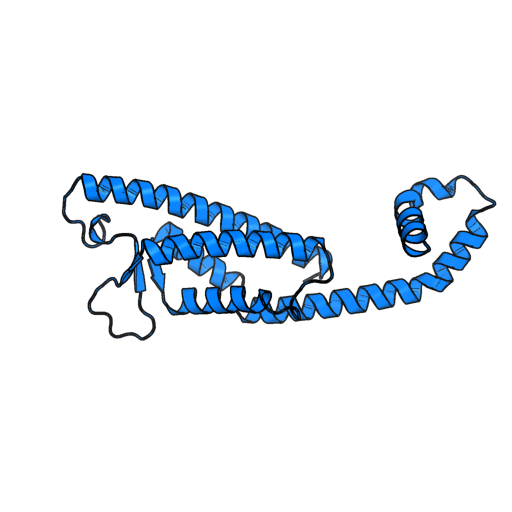4.274 -10.064 1.00 98.50 119 GLN A O 1
ATOM 994 N N . TYR A 1 120 ? -0.058 6.120 -8.974 1.00 98.56 120 TYR A N 1
ATOM 995 C CA . TYR A 1 120 ? -0.021 6.970 -10.157 1.00 98.56 120 TYR A CA 1
ATOM 996 C C . TYR A 1 120 ? 1.373 6.969 -10.801 1.00 98.56 120 TYR A C 1
ATOM 998 O O . TYR A 1 120 ? 1.510 6.860 -12.020 1.00 98.56 120 TYR A O 1
ATOM 1006 N N . PHE A 1 121 ? 2.424 7.027 -9.980 1.00 98.75 121 PHE A N 1
ATOM 1007 C CA . PHE A 1 121 ? 3.792 6.971 -10.473 1.00 98.75 121 PHE A CA 1
ATOM 1008 C C . PHE A 1 121 ? 4.091 5.639 -11.169 1.00 98.75 121 PHE A C 1
ATOM 1010 O O . PHE A 1 121 ? 4.498 5.638 -12.333 1.00 98.75 121 PHE A O 1
ATOM 1017 N N . TYR A 1 122 ? 3.869 4.500 -10.503 1.00 98.06 122 TYR A N 1
ATOM 1018 C CA . TYR A 1 122 ? 4.235 3.219 -11.107 1.00 98.06 122 TYR A CA 1
ATOM 1019 C C . TYR A 1 122 ? 3.318 2.811 -12.266 1.00 98.06 122 TYR A C 1
ATOM 1021 O O . TYR A 1 122 ? 3.765 2.110 -13.166 1.00 98.06 122 TYR A O 1
ATOM 1029 N N . SER A 1 123 ? 2.065 3.267 -12.303 1.00 97.38 123 SER A N 1
ATOM 1030 C CA . SER A 1 123 ? 1.165 3.025 -13.444 1.00 97.38 123 SER A CA 1
ATOM 1031 C C . SER A 1 123 ? 1.575 3.807 -14.695 1.00 97.38 123 SER A C 1
ATOM 1033 O O . SER A 1 123 ? 1.283 3.380 -15.807 1.00 97.38 123 SER A O 1
ATOM 1035 N N . THR A 1 124 ? 2.295 4.921 -14.525 1.00 98.19 124 THR A N 1
ATOM 1036 C CA . THR A 1 124 ? 2.774 5.763 -15.633 1.00 98.19 124 THR A CA 1
ATOM 1037 C C . THR A 1 124 ? 4.161 5.350 -16.132 1.00 98.19 124 THR A C 1
ATOM 1039 O O . THR A 1 124 ? 4.471 5.495 -17.314 1.00 98.19 124 THR A O 1
ATOM 1042 N N . HIS A 1 125 ? 5.020 4.866 -15.234 1.00 98.19 125 HIS A N 1
ATOM 1043 C CA . HIS A 1 125 ? 6.453 4.696 -15.503 1.00 98.19 125 HIS A CA 1
ATOM 1044 C C . HIS A 1 125 ? 6.922 3.238 -15.572 1.00 98.19 125 HIS A C 1
ATOM 1046 O O . HIS A 1 125 ? 8.114 2.989 -15.770 1.00 98.19 125 HIS A O 1
ATOM 1052 N N . PHE A 1 126 ? 6.021 2.272 -15.378 1.00 98.25 126 PHE A N 1
ATOM 1053 C CA . PHE A 1 126 ? 6.367 0.857 -15.413 1.00 98.25 126 PHE A CA 1
ATOM 1054 C C . PHE A 1 126 ? 5.679 0.171 -16.582 1.00 98.25 126 PHE A C 1
ATOM 1056 O O . PHE A 1 126 ? 4.498 0.374 -16.854 1.00 98.25 126 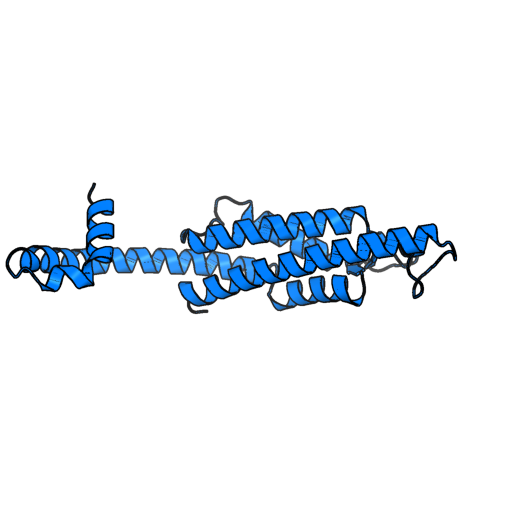PHE A O 1
ATOM 1063 N N . PHE A 1 127 ? 6.436 -0.700 -17.233 1.00 96.94 127 PHE A N 1
ATOM 1064 C CA . PHE A 1 127 ? 6.028 -1.395 -18.441 1.00 96.94 127 PHE A CA 1
ATOM 1065 C C . PHE A 1 127 ? 6.136 -2.896 -18.221 1.00 96.94 127 PHE A C 1
ATOM 1067 O O . PHE A 1 127 ? 6.917 -3.358 -17.384 1.00 96.94 127 PHE A O 1
ATOM 1074 N N . ILE A 1 128 ? 5.332 -3.659 -18.956 1.00 96.62 128 ILE A N 1
ATOM 1075 C CA . ILE A 1 128 ? 5.384 -5.121 -18.916 1.00 96.62 128 ILE A CA 1
ATOM 1076 C C . ILE A 1 128 ? 6.804 -5.552 -19.281 1.00 96.62 128 ILE A C 1
ATOM 1078 O O . ILE A 1 128 ? 7.303 -5.175 -20.333 1.00 96.62 128 ILE A O 1
ATOM 1082 N N . PHE A 1 129 ? 7.456 -6.309 -18.397 1.00 95.69 129 PHE A N 1
ATOM 1083 C CA . PHE A 1 129 ? 8.772 -6.875 -18.675 1.00 95.69 129 PHE A CA 1
ATOM 1084 C C . PHE A 1 129 ? 9.038 -8.125 -17.819 1.00 95.69 129 PHE A C 1
ATOM 1086 O O . PHE A 1 129 ? 8.865 -8.080 -16.594 1.00 95.69 129 PHE A O 1
ATOM 1093 N N . PRO A 1 130 ? 9.529 -9.225 -18.417 1.00 93.56 130 PRO A N 1
ATOM 1094 C CA . PRO A 1 130 ? 9.797 -9.386 -19.849 1.00 93.56 130 PRO A CA 1
ATOM 1095 C C . PRO A 1 130 ? 8.513 -9.485 -20.694 1.00 93.56 130 PRO A C 1
ATOM 1097 O O . PRO A 1 130 ? 7.439 -9.774 -20.170 1.00 93.56 130 PRO A O 1
ATOM 1100 N N . ASP A 1 131 ? 8.625 -9.262 -22.001 1.00 89.31 131 ASP A N 1
ATOM 1101 C CA . ASP A 1 131 ? 7.468 -9.121 -22.907 1.00 89.31 131 ASP A CA 1
ATOM 1102 C C . ASP A 1 131 ? 6.766 -10.460 -23.213 1.00 89.31 131 ASP A C 1
ATOM 1104 O O . ASP A 1 131 ? 5.627 -10.493 -23.666 1.00 89.31 131 ASP A O 1
ATOM 1108 N N . TYR A 1 132 ? 7.429 -11.586 -22.932 1.00 91.12 132 TYR A N 1
ATOM 1109 C CA . TYR A 1 132 ? 6.953 -12.952 -23.196 1.00 91.12 132 TYR A CA 1
ATOM 1110 C C . TYR A 1 132 ? 6.270 -13.614 -21.985 1.00 91.12 132 TYR A C 1
ATOM 1112 O O . TYR A 1 132 ? 6.242 -14.840 -21.860 1.00 91.12 132 TYR A O 1
ATOM 1120 N N . GLN A 1 133 ? 5.743 -12.822 -21.052 1.00 93.56 133 GLN A N 1
ATOM 1121 C CA . GLN A 1 133 ? 5.039 -13.349 -19.883 1.00 93.56 133 GLN A CA 1
ATOM 1122 C C . GLN A 1 133 ? 3.691 -13.969 -20.270 1.00 93.56 133 GLN A C 1
ATOM 1124 O O . GLN A 1 133 ? 2.867 -13.337 -20.919 1.00 93.56 133 GLN A O 1
ATOM 1129 N N . THR A 1 134 ? 3.446 -15.198 -19.813 1.00 88.31 134 THR A N 1
ATOM 1130 C CA . THR A 1 134 ? 2.184 -15.936 -20.020 1.00 88.31 134 THR A CA 1
ATOM 1131 C C . THR A 1 134 ? 1.369 -16.106 -18.736 1.00 88.31 134 THR A C 1
ATOM 1133 O O . THR A 1 134 ? 0.358 -16.801 -18.728 1.00 88.31 134 THR A O 1
ATOM 1136 N N . SER A 1 135 ? 1.823 -15.511 -17.630 1.00 89.12 135 SER A N 1
ATOM 1137 C CA . SER A 1 135 ? 1.161 -15.601 -16.328 1.00 89.12 135 SER A CA 1
ATOM 1138 C C . SER A 1 135 ? 0.106 -14.512 -16.172 1.00 89.12 135 SER A C 1
ATOM 1140 O O . SER A 1 135 ? 0.375 -13.358 -16.491 1.00 89.12 135 SER A O 1
ATOM 1142 N N . ASP A 1 136 ? -1.020 -14.853 -15.540 1.00 89.69 136 ASP A N 1
ATOM 1143 C CA . ASP A 1 136 ? -2.038 -13.886 -15.097 1.00 89.69 136 ASP A CA 1
ATOM 1144 C C . ASP A 1 136 ? -1.486 -12.852 -14.092 1.00 89.69 136 ASP A C 1
ATOM 1146 O O . ASP A 1 136 ? -2.079 -11.796 -13.863 1.00 89.69 136 ASP A O 1
ATOM 1150 N N . ASN A 1 137 ? -0.327 -13.140 -13.485 1.00 95.69 137 ASN A N 1
ATOM 1151 C CA . ASN A 1 137 ? 0.355 -12.261 -12.543 1.00 95.69 137 ASN A CA 1
ATOM 1152 C C . ASN A 1 137 ? 1.506 -11.475 -13.195 1.00 95.69 137 ASN A C 1
ATOM 1154 O O . ASN A 1 137 ? 2.679 -11.616 -12.809 1.00 95.69 137 ASN A O 1
ATOM 1158 N N . THR A 1 138 ? 1.151 -10.680 -14.206 1.00 96.94 138 THR A N 1
ATOM 1159 C CA . THR A 1 138 ? 2.057 -9.864 -15.022 1.00 96.94 138 THR A CA 1
ATOM 1160 C C . THR A 1 138 ? 2.992 -9.020 -14.167 1.00 96.94 138 THR A C 1
ATOM 1162 O O . THR A 1 138 ? 2.553 -8.290 -13.279 1.00 96.94 138 THR A O 1
ATOM 1165 N N . LYS A 1 139 ? 4.293 -9.111 -14.447 1.00 97.44 139 LYS A N 1
ATOM 1166 C CA . LYS A 1 139 ? 5.336 -8.276 -13.858 1.00 97.44 139 LYS A CA 1
ATOM 1167 C C . LYS A 1 139 ? 5.534 -7.012 -14.689 1.00 97.44 139 LYS A C 1
ATOM 1169 O O . LYS A 1 139 ? 5.713 -7.082 -15.908 1.00 97.44 139 LYS A O 1
ATOM 1174 N N . PHE A 1 140 ? 5.571 -5.888 -13.990 1.00 98.00 140 PHE A N 1
ATOM 1175 C CA . PHE A 1 140 ? 5.863 -4.566 -14.516 1.00 98.00 140 PHE A CA 1
ATOM 1176 C C . PHE A 1 140 ? 7.193 -4.084 -13.947 1.00 98.00 140 PHE A C 1
ATOM 1178 O O . PHE A 1 140 ? 7.465 -4.271 -12.761 1.00 98.00 140 PHE A O 1
ATOM 1185 N N . CYS A 1 141 ? 8.014 -3.452 -14.774 1.00 98.06 141 CYS A N 1
ATOM 1186 C CA . CYS A 1 141 ? 9.328 -2.938 -14.410 1.00 98.06 141 CYS A CA 1
ATOM 1187 C C . CYS A 1 141 ? 9.455 -1.480 -14.853 1.00 98.06 141 CYS A C 1
ATOM 1189 O O . CYS A 1 141 ? 9.024 -1.125 -15.949 1.00 98.06 141 CYS A O 1
ATOM 1191 N N . MET A 1 142 ? 10.086 -0.649 -14.027 1.00 98.12 142 MET A N 1
ATOM 1192 C CA . MET A 1 142 ? 10.374 0.742 -14.382 1.00 98.12 142 MET A CA 1
ATOM 1193 C C . MET A 1 142 ? 11.374 0.798 -15.542 1.00 98.12 142 MET A C 1
ATOM 1195 O O . MET A 1 142 ? 12.453 0.218 -15.409 1.00 98.12 142 MET A O 1
ATOM 1199 N N . TYR A 1 143 ? 11.012 1.460 -16.648 1.00 96.50 143 TYR A N 1
ATOM 1200 C CA . TYR A 1 143 ? 11.863 1.731 -17.826 1.00 96.50 143 TYR A CA 1
ATOM 1201 C C . TYR A 1 143 ? 12.975 0.681 -18.084 1.00 96.50 143 TYR A C 1
ATOM 1203 O O . TYR A 1 143 ? 14.155 0.960 -17.836 1.00 96.50 143 TYR A O 1
ATOM 1211 N N . PRO A 1 144 ? 12.640 -0.553 -18.523 1.00 95.69 144 PRO A N 1
ATOM 1212 C CA . PRO A 1 144 ? 13.613 -1.638 -18.709 1.00 95.69 144 PRO A CA 1
ATOM 1213 C C . PRO A 1 144 ? 14.830 -1.270 -19.573 1.00 95.69 144 PRO A C 1
ATOM 1215 O O . PRO A 1 144 ? 15.926 -1.772 -19.337 1.00 95.69 144 PRO A O 1
ATOM 1218 N N . GLU A 1 145 ? 14.645 -0.378 -20.542 1.00 94.56 145 GLU A N 1
ATOM 1219 C CA . GLU A 1 145 ? 15.650 0.146 -21.465 1.00 94.56 145 GLU A CA 1
ATOM 1220 C C . GLU A 1 145 ? 16.646 1.132 -20.843 1.00 94.56 145 GLU A C 1
ATOM 1222 O O . GLU A 1 145 ? 17.674 1.431 -21.455 1.00 94.56 145 GLU A O 1
ATOM 1227 N N . GLY A 1 146 ? 16.350 1.643 -19.646 1.00 92.38 146 GLY A N 1
ATOM 1228 C CA . GLY A 1 146 ? 17.244 2.476 -18.839 1.00 92.38 146 GLY A CA 1
ATOM 1229 C C . GLY A 1 146 ? 17.988 1.703 -17.745 1.00 92.38 146 GLY A C 1
ATOM 1230 O O . GLY A 1 146 ? 18.917 2.244 -17.152 1.00 92.38 146 GLY A O 1
ATOM 1231 N N . ASN A 1 147 ? 17.621 0.439 -17.496 1.00 92.88 147 ASN A N 1
ATOM 1232 C CA . ASN A 1 147 ? 18.184 -0.394 -16.432 1.00 92.88 147 ASN A CA 1
ATOM 1233 C C . ASN A 1 147 ? 19.223 -1.393 -16.978 1.00 92.88 147 ASN A C 1
ATOM 1235 O O . ASN A 1 147 ? 18.900 -2.240 -17.816 1.00 92.88 147 ASN A O 1
ATOM 1239 N N . VAL A 1 148 ? 20.454 -1.320 -16.453 1.00 90.69 148 VAL A N 1
ATOM 1240 C CA . VAL A 1 148 ? 21.610 -2.144 -16.864 1.00 90.69 148 VAL A CA 1
ATOM 1241 C C . VAL A 1 148 ? 21.411 -3.649 -16.664 1.00 90.69 148 VAL A C 1
ATOM 1243 O O . VAL A 1 148 ? 21.881 -4.434 -17.482 1.00 90.69 148 VAL A O 1
ATOM 1246 N N . ASP A 1 149 ? 20.656 -4.051 -15.644 1.00 91.25 149 ASP A N 1
ATOM 1247 C CA . ASP A 1 149 ? 20.373 -5.450 -15.310 1.00 91.25 149 ASP A CA 1
ATOM 1248 C C . ASP A 1 149 ? 19.167 -6.012 -16.082 1.00 91.25 149 ASP A C 1
ATOM 1250 O O . ASP A 1 149 ? 18.714 -7.131 -15.831 1.00 91.25 149 ASP A O 1
ATOM 1254 N N . ARG A 1 150 ? 18.595 -5.221 -16.998 1.00 90.75 150 ARG A N 1
ATOM 1255 C CA . ARG A 1 150 ? 17.414 -5.591 -17.785 1.00 90.75 150 ARG A CA 1
ATOM 1256 C C . ARG A 1 150 ? 17.692 -5.515 -19.278 1.00 90.75 150 ARG A C 1
ATOM 1258 O O . ARG A 1 150 ? 18.264 -6.444 -19.831 1.00 90.75 150 ARG A O 1
ATOM 1265 N N . ASN A 1 151 ? 17.248 -4.452 -19.946 1.00 92.50 151 ASN A N 1
ATOM 1266 C CA . ASN A 1 151 ? 17.318 -4.321 -21.399 1.00 92.50 151 ASN A CA 1
ATOM 1267 C C . ASN A 1 151 ? 17.965 -2.994 -21.801 1.00 92.50 151 ASN A C 1
ATOM 1269 O O . ASN A 1 151 ? 17.513 -2.338 -22.741 1.00 92.50 151 ASN A O 1
ATOM 1273 N N . TRP A 1 152 ? 18.983 -2.563 -21.049 1.00 92.31 152 TRP A N 1
ATOM 1274 C CA . TRP A 1 152 ? 19.619 -1.273 -21.279 1.00 92.31 152 TRP A CA 1
ATOM 1275 C C . TRP A 1 152 ? 20.062 -1.107 -22.731 1.00 92.31 152 TRP A C 1
ATOM 1277 O O . TRP A 1 152 ? 20.807 -1.916 -23.280 1.00 92.31 152 TRP A O 1
ATOM 1287 N N . ASN A 1 153 ? 19.622 -0.013 -23.347 1.00 92.44 153 ASN A N 1
ATOM 1288 C CA . ASN A 1 153 ? 19.869 0.267 -24.759 1.00 92.44 153 ASN A CA 1
ATOM 1289 C C . ASN A 1 153 ? 21.242 0.922 -25.036 1.00 92.44 153 ASN A C 1
ATOM 1291 O O . ASN A 1 153 ? 21.510 1.322 -26.169 1.00 92.44 153 ASN A O 1
ATOM 1295 N N . GLY A 1 154 ? 22.084 1.093 -24.009 1.00 90.94 154 GLY A N 1
ATOM 1296 C CA . GLY A 1 154 ? 23.406 1.720 -24.111 1.00 90.94 154 GLY A CA 1
ATOM 1297 C C . GLY A 1 154 ? 23.400 3.253 -24.197 1.00 90.94 154 GLY A C 1
ATOM 1298 O O . GLY A 1 154 ? 24.468 3.860 -24.275 1.00 90.94 154 GLY A O 1
ATOM 1299 N N . LYS A 1 155 ? 22.232 3.911 -24.189 1.00 93.75 155 LYS A N 1
ATOM 1300 C CA . LYS A 1 155 ? 22.126 5.373 -24.306 1.00 93.75 155 LYS A CA 1
ATOM 1301 C C . LYS A 1 155 ? 22.221 6.042 -22.939 1.00 93.75 155 LYS A C 1
ATOM 1303 O O . LYS A 1 155 ? 21.483 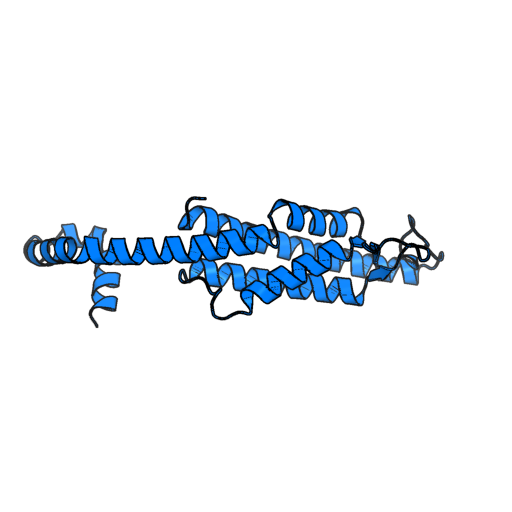5.707 -22.011 1.00 93.75 155 LYS A O 1
ATOM 1308 N N . GLN A 1 156 ? 23.082 7.056 -22.847 1.00 91.44 156 GLN A N 1
ATOM 1309 C CA . GLN A 1 156 ? 23.267 7.840 -21.623 1.00 91.44 156 GLN A CA 1
ATOM 1310 C C . GLN A 1 156 ? 21.994 8.594 -21.211 1.00 91.44 156 GLN A C 1
ATOM 1312 O O . GLN A 1 156 ? 21.700 8.689 -20.026 1.00 91.44 156 GLN A O 1
ATOM 1317 N N . GLU A 1 157 ? 21.214 9.086 -22.176 1.00 92.06 157 GLU A N 1
ATOM 1318 C CA . GLU A 1 157 ? 19.932 9.753 -21.915 1.00 92.06 157 GLU A CA 1
ATOM 1319 C C . GLU A 1 157 ? 18.928 8.814 -21.228 1.00 92.06 157 GLU A C 1
ATOM 1321 O O . GLU A 1 157 ? 18.312 9.189 -20.234 1.00 92.06 157 GLU A O 1
ATOM 1326 N N . SER A 1 158 ? 18.817 7.564 -21.696 1.00 91.00 158 SER A N 1
ATOM 1327 C CA . SER A 1 158 ? 17.940 6.558 -21.082 1.00 91.00 158 SER A CA 1
ATOM 1328 C C . SER A 1 158 ? 18.366 6.224 -19.652 1.00 91.00 158 SER A C 1
ATOM 1330 O O . SER A 1 158 ? 17.508 6.078 -18.786 1.00 91.00 158 SER A O 1
ATOM 1332 N N . LYS A 1 159 ? 19.678 6.169 -19.391 1.00 91.12 159 LYS A N 1
ATOM 1333 C CA . LYS A 1 159 ? 20.220 5.990 -18.040 1.00 91.12 159 LYS A CA 1
ATOM 1334 C C . LYS A 1 159 ? 19.898 7.185 -17.134 1.00 91.12 159 LYS A C 1
ATOM 1336 O O . LYS A 1 159 ? 19.395 6.992 -16.036 1.00 91.12 159 LYS A O 1
ATOM 1341 N N . SER A 1 160 ? 20.127 8.409 -17.607 1.00 92.38 160 SER A N 1
ATOM 1342 C CA . SER A 1 160 ? 19.872 9.619 -16.816 1.00 92.38 160 SER A CA 1
ATOM 1343 C C . SER A 1 160 ? 18.388 9.801 -16.486 1.00 92.38 160 SER A C 1
ATOM 1345 O O . SER A 1 160 ? 18.060 10.162 -15.361 1.00 92.38 160 SER A O 1
ATOM 1347 N N . ASN A 1 161 ? 17.486 9.528 -17.437 1.00 93.44 161 ASN A N 1
ATOM 1348 C CA . ASN A 1 161 ? 16.045 9.558 -17.175 1.00 93.44 161 ASN A CA 1
ATOM 1349 C C . ASN A 1 161 ? 15.659 8.489 -16.141 1.00 93.44 161 ASN A C 1
ATOM 1351 O O . ASN A 1 161 ? 14.889 8.761 -15.230 1.00 93.44 161 ASN A O 1
ATOM 1355 N N . TYR A 1 162 ? 16.228 7.285 -16.240 1.00 96.38 162 TYR A N 1
ATOM 1356 C CA . TYR A 1 162 ? 15.990 6.228 -15.261 1.00 96.38 162 TYR A CA 1
ATOM 1357 C C . TYR A 1 162 ? 16.413 6.636 -13.841 1.00 96.38 162 TYR A C 1
ATOM 1359 O O . TYR A 1 162 ? 15.620 6.467 -12.919 1.00 96.38 162 TYR A O 1
ATOM 1367 N N . GLU A 1 163 ? 17.609 7.209 -13.675 1.00 95.62 163 GLU A N 1
ATOM 1368 C CA . GLU A 1 163 ? 18.132 7.674 -12.378 1.00 95.62 163 GLU A CA 1
ATOM 1369 C C . GLU A 1 163 ? 17.221 8.746 -11.744 1.00 95.62 163 GLU A C 1
ATOM 1371 O O . GLU A 1 163 ? 16.928 8.689 -10.550 1.00 95.62 163 GLU A O 1
ATOM 1376 N N . GLU A 1 164 ? 16.680 9.676 -12.542 1.00 96.75 164 GLU A N 1
ATOM 1377 C CA . GLU A 1 164 ? 15.702 10.669 -12.066 1.00 96.75 164 GLU A CA 1
ATOM 1378 C C . GLU A 1 164 ? 14.410 10.001 -11.554 1.00 96.75 164 GLU A C 1
ATOM 1380 O O . GLU A 1 164 ? 13.844 10.382 -10.524 1.00 96.75 164 GLU A O 1
ATOM 1385 N N . LYS A 1 165 ? 13.918 8.983 -12.271 1.00 98.00 165 LYS A N 1
ATOM 1386 C CA . LYS A 1 165 ? 12.709 8.248 -11.870 1.00 98.00 165 LYS A CA 1
ATOM 1387 C C . LYS A 1 165 ? 12.956 7.343 -10.670 1.00 98.00 165 LYS A C 1
ATOM 1389 O O . LYS A 1 165 ? 12.055 7.199 -9.849 1.00 98.00 165 LYS A O 1
ATOM 1394 N N . GLU A 1 166 ? 14.153 6.790 -10.530 1.00 97.75 166 GLU A N 1
ATOM 1395 C CA . GLU A 1 166 ? 14.584 6.046 -9.348 1.00 97.75 166 GLU A CA 1
ATOM 1396 C C . GLU A 1 166 ? 14.566 6.922 -8.093 1.00 97.75 166 GLU A C 1
ATOM 1398 O O . GLU A 1 166 ? 13.935 6.547 -7.103 1.00 97.75 166 GLU A O 1
ATOM 1403 N N . GLU A 1 167 ? 15.155 8.122 -8.146 1.00 98.00 167 GLU A N 1
ATOM 1404 C CA . GLU A 1 167 ? 15.114 9.063 -7.021 1.00 98.00 167 GLU A CA 1
ATOM 1405 C C . GLU A 1 167 ? 13.664 9.389 -6.635 1.00 98.00 167 GLU A C 1
ATOM 1407 O O . GLU A 1 167 ? 13.287 9.350 -5.456 1.00 98.00 167 GLU A O 1
ATOM 1412 N N . LYS A 1 168 ? 12.812 9.638 -7.639 1.00 98.50 168 LYS A N 1
ATOM 1413 C CA . LYS A 1 168 ? 11.403 9.942 -7.393 1.00 98.50 168 LYS A CA 1
ATOM 1414 C C . LYS A 1 168 ? 10.635 8.762 -6.798 1.00 98.50 168 LYS A C 1
ATOM 1416 O O . LYS A 1 168 ? 9.817 8.959 -5.895 1.00 98.50 168 LYS A O 1
ATOM 1421 N N . LEU A 1 169 ? 10.880 7.552 -7.294 1.00 98.62 169 LEU A N 1
ATOM 1422 C CA . LEU A 1 169 ? 10.277 6.328 -6.778 1.00 98.62 169 LEU A CA 1
ATOM 1423 C C . LEU A 1 169 ? 10.649 6.125 -5.309 1.00 98.62 169 LEU A C 1
ATOM 1425 O O . LEU A 1 169 ? 9.769 5.856 -4.489 1.00 98.62 169 LEU A O 1
ATOM 1429 N N . LEU A 1 170 ? 11.926 6.312 -4.968 1.00 98.44 170 LEU A N 1
ATOM 1430 C CA . LEU A 1 170 ? 12.422 6.175 -3.604 1.00 98.44 170 LEU A CA 1
ATOM 1431 C C . LEU A 1 170 ? 11.774 7.197 -2.659 1.00 98.44 170 LEU A C 1
ATOM 1433 O O . LEU A 1 170 ? 11.317 6.827 -1.576 1.00 98.44 170 LEU A O 1
ATOM 1437 N N . GLU A 1 171 ? 11.649 8.460 -3.078 1.00 98.62 171 GLU A N 1
ATOM 1438 C CA . GLU A 1 171 ? 10.947 9.499 -2.310 1.00 98.62 171 GLU A CA 1
ATOM 1439 C C . GLU A 1 171 ? 9.501 9.080 -1.980 1.00 98.62 171 GLU A C 1
ATOM 1441 O O . GLU A 1 171 ? 9.038 9.223 -0.842 1.00 98.62 171 GLU A O 1
ATOM 1446 N N . LEU A 1 172 ? 8.778 8.545 -2.970 1.00 98.75 172 LEU A N 1
ATOM 1447 C CA . LEU A 1 172 ? 7.395 8.088 -2.806 1.00 98.75 172 LEU A CA 1
ATOM 1448 C C . LEU A 1 172 ? 7.302 6.843 -1.912 1.00 98.75 172 LEU A C 1
ATOM 1450 O O . LEU A 1 172 ? 6.396 6.760 -1.076 1.00 98.75 172 LEU A O 1
ATOM 1454 N N . CYS A 1 173 ? 8.247 5.909 -2.035 1.00 98.69 173 CYS A N 1
ATOM 1455 C CA . CYS A 1 173 ? 8.334 4.721 -1.185 1.00 98.69 173 CYS A CA 1
ATOM 1456 C C . CYS A 1 173 ? 8.563 5.098 0.285 1.00 98.69 173 CYS A C 1
ATOM 1458 O O . CYS A 1 173 ? 7.838 4.619 1.161 1.00 98.69 173 CYS A O 1
ATOM 1460 N N . ILE A 1 174 ? 9.496 6.017 0.560 1.00 98.50 174 ILE A N 1
ATOM 1461 C CA . ILE A 1 174 ? 9.777 6.520 1.914 1.00 98.50 174 ILE A CA 1
ATOM 1462 C C . ILE A 1 174 ? 8.531 7.175 2.512 1.00 98.50 174 ILE A C 1
ATOM 1464 O O . ILE A 1 174 ? 8.113 6.809 3.613 1.00 98.50 174 ILE A O 1
ATOM 1468 N N . LYS A 1 175 ? 7.887 8.091 1.778 1.00 98.50 175 LYS A N 1
ATOM 1469 C CA . LYS A 1 175 ? 6.663 8.765 2.244 1.00 98.50 175 LYS A CA 1
ATOM 1470 C C . LYS A 1 175 ? 5.551 7.773 2.574 1.00 98.50 175 LYS A C 1
ATOM 1472 O O . LYS A 1 175 ? 4.950 7.860 3.643 1.00 98.50 175 LYS A O 1
ATOM 1477 N N . THR A 1 176 ? 5.335 6.793 1.699 1.00 98.50 176 THR A N 1
ATOM 1478 C CA . THR A 1 176 ? 4.325 5.744 1.891 1.00 98.50 176 THR A CA 1
ATOM 1479 C C . THR A 1 176 ? 4.633 4.883 3.118 1.00 98.50 176 THR A C 1
ATOM 1481 O O . THR A 1 176 ? 3.745 4.618 3.928 1.00 98.50 176 THR A O 1
ATOM 1484 N N . LYS A 1 177 ? 5.895 4.481 3.319 1.00 98.19 177 LYS A N 1
ATOM 1485 C CA . LYS A 1 177 ? 6.316 3.746 4.524 1.00 98.19 177 LYS A CA 1
ATOM 1486 C C . LYS A 1 177 ? 6.063 4.543 5.794 1.00 98.19 177 LYS A C 1
ATOM 1488 O O . LYS A 1 177 ? 5.579 3.993 6.784 1.00 98.19 177 LYS A O 1
ATOM 1493 N N . GLU A 1 178 ? 6.393 5.830 5.789 1.00 98.38 178 GLU A N 1
ATOM 1494 C CA . GLU A 1 178 ? 6.201 6.695 6.948 1.00 98.38 178 GLU A CA 1
ATOM 1495 C C . GLU A 1 178 ? 4.724 6.880 7.301 1.00 98.38 178 GLU A C 1
ATOM 1497 O O . GLU A 1 178 ? 4.360 6.761 8.477 1.00 98.38 178 GLU A O 1
ATOM 1502 N N . SER A 1 179 ? 3.863 7.155 6.317 1.00 98.50 179 SER A N 1
ATOM 1503 C CA . SER A 1 179 ? 2.425 7.304 6.558 1.00 98.50 179 SER A CA 1
ATOM 1504 C C . SER A 1 179 ? 1.777 5.979 6.955 1.00 98.50 179 SER A C 1
ATOM 1506 O O . SER A 1 179 ? 0.983 5.962 7.901 1.00 98.50 179 SER A O 1
ATOM 1508 N N . TYR A 1 180 ? 2.198 4.858 6.360 1.00 98.12 180 TYR A N 1
ATOM 1509 C CA . TYR A 1 180 ? 1.741 3.528 6.764 1.00 98.12 180 TYR A CA 1
ATOM 1510 C C . TYR A 1 180 ? 2.136 3.202 8.206 1.00 98.12 180 TYR A C 1
ATOM 1512 O O . TYR A 1 180 ? 1.301 2.787 9.010 1.00 98.12 180 TYR A O 1
ATOM 1520 N N . LYS A 1 181 ? 3.392 3.466 8.579 1.00 97.62 181 LYS A N 1
ATOM 1521 C CA . LYS A 1 181 ? 3.880 3.276 9.949 1.00 97.62 181 LYS A CA 1
ATOM 1522 C C . LYS A 1 181 ? 3.076 4.104 10.950 1.00 97.62 181 LYS A C 1
ATOM 1524 O O . LYS A 1 181 ? 2.689 3.574 11.989 1.00 97.62 181 LYS A O 1
ATOM 1529 N N . LYS A 1 182 ? 2.804 5.380 10.654 1.00 98.12 182 LYS A N 1
ATOM 1530 C CA . LYS A 1 182 ? 1.988 6.254 11.518 1.00 98.12 182 LYS A CA 1
ATOM 1531 C C . LYS A 1 182 ? 0.569 5.709 11.687 1.00 98.12 182 LYS A C 1
ATOM 1533 O O . LYS A 1 182 ? 0.103 5.599 12.815 1.00 98.12 182 LYS A O 1
ATOM 1538 N N . TYR A 1 183 ? -0.068 5.294 10.591 1.00 98.06 183 TYR A N 1
ATOM 1539 C CA . TYR A 1 183 ? -1.379 4.646 10.624 1.00 98.06 183 TYR A CA 1
ATOM 1540 C C . TYR A 1 183 ? -1.384 3.396 11.515 1.00 98.06 183 TYR A C 1
ATOM 1542 O O . TYR A 1 183 ? -2.211 3.286 12.418 1.00 98.06 183 TYR A O 1
ATOM 1550 N N . ARG A 1 184 ? -0.419 2.486 11.334 1.00 97.00 184 ARG A N 1
ATOM 1551 C CA . ARG A 1 184 ? -0.319 1.262 12.144 1.00 97.00 184 ARG A CA 1
ATOM 1552 C C . ARG A 1 184 ? -0.067 1.551 13.617 1.00 97.00 184 ARG A C 1
ATOM 1554 O O . ARG A 1 184 ? -0.662 0.898 14.466 1.00 97.00 184 ARG A O 1
ATOM 1561 N N . LEU A 1 185 ? 0.793 2.515 13.938 1.00 97.06 185 LEU A N 1
ATOM 1562 C CA . LEU A 1 185 ? 1.040 2.905 15.327 1.00 97.06 185 LEU A CA 1
ATOM 1563 C C . LEU A 1 185 ? -0.229 3.434 16.001 1.00 97.06 185 LEU A C 1
ATOM 1565 O O . LEU A 1 185 ? -0.504 3.053 17.138 1.00 97.06 185 LEU A O 1
ATOM 1569 N N . GLU A 1 186 ? -1.021 4.248 15.300 1.00 97.44 186 GLU A N 1
ATOM 1570 C CA . GLU A 1 186 ? -2.264 4.773 15.865 1.00 97.44 186 GLU A CA 1
ATOM 1571 C C . GLU A 1 186 ? -3.327 3.675 16.032 1.00 97.44 186 GLU A C 1
ATOM 1573 O O . GLU A 1 186 ? -3.995 3.626 17.063 1.00 97.44 186 GLU A O 1
ATOM 1578 N N . ILE A 1 187 ? -3.413 2.724 15.092 1.00 97.25 187 ILE A N 1
ATOM 1579 C CA . ILE A 1 187 ? -4.256 1.526 15.233 1.00 97.25 187 ILE A CA 1
ATOM 1580 C C . ILE A 1 187 ? -3.899 0.745 16.502 1.00 97.25 187 ILE A C 1
ATOM 1582 O O . ILE A 1 187 ? -4.781 0.475 17.317 1.00 97.25 187 ILE A O 1
ATOM 1586 N N . ARG A 1 188 ? -2.614 0.422 16.708 1.00 96.62 188 ARG A N 1
ATOM 1587 C CA . ARG A 1 188 ? -2.164 -0.326 17.897 1.00 96.62 188 ARG A CA 1
ATOM 1588 C C . ARG A 1 188 ? -2.491 0.424 19.188 1.00 96.62 188 ARG A C 1
ATOM 1590 O O . ARG A 1 188 ? -2.912 -0.171 20.176 1.00 96.62 188 ARG A O 1
ATOM 1597 N N . LYS A 1 189 ? -2.334 1.749 19.174 1.00 95.75 189 LYS A N 1
ATOM 1598 C CA . LYS A 1 189 ? -2.608 2.622 20.320 1.00 95.75 189 LYS A CA 1
ATOM 1599 C C . LYS A 1 189 ? -4.096 2.680 20.680 1.00 95.75 189 LYS A C 1
ATOM 1601 O O . LYS A 1 189 ? -4.427 2.537 21.855 1.00 95.75 189 LYS A O 1
ATOM 1606 N N . ILE A 1 190 ? -4.977 2.904 19.704 1.00 93.62 190 ILE A N 1
ATOM 1607 C CA . ILE A 1 190 ? -6.416 3.107 19.943 1.00 93.62 190 ILE A CA 1
ATOM 1608 C C . ILE A 1 190 ? -7.142 1.770 20.109 1.00 93.62 190 ILE A C 1
ATOM 1610 O O . ILE A 1 190 ? -7.908 1.589 21.055 1.00 93.62 190 ILE A O 1
ATOM 1614 N N . LEU A 1 191 ? -6.881 0.815 19.215 1.00 94.06 191 LEU A N 1
ATOM 1615 C CA . LEU A 1 191 ? -7.625 -0.444 19.139 1.00 94.06 191 LEU A CA 1
ATOM 1616 C C . LEU A 1 191 ? -6.995 -1.573 19.966 1.00 94.06 191 LEU A C 1
ATOM 1618 O O . LEU A 1 191 ? -7.635 -2.605 20.162 1.00 94.06 191 LEU A O 1
ATOM 1622 N N . LYS A 1 192 ? -5.778 -1.371 20.499 1.00 90.56 192 LYS A N 1
ATOM 1623 C CA . LYS A 1 192 ? -5.050 -2.335 21.351 1.00 90.56 192 LYS A CA 1
ATOM 1624 C C . LYS A 1 192 ? -4.835 -3.701 20.682 1.00 90.56 192 LYS A C 1
ATOM 1626 O O . LYS A 1 192 ? -4.904 -4.737 21.344 1.00 90.56 192 LYS A O 1
ATOM 1631 N N . VAL A 1 193 ? -4.600 -3.673 19.372 1.00 77.31 193 VAL A N 1
ATOM 1632 C CA . VAL A 1 193 ? -4.238 -4.814 18.509 1.00 77.31 193 VAL A CA 1
ATOM 1633 C C . VAL A 1 193 ? -2.770 -4.777 18.124 1.00 77.31 193 VAL A C 1
ATOM 1635 O O . VAL A 1 193 ? -2.166 -3.688 18.222 1.00 77.31 193 VAL A O 1
#

Secondary structure (DSSP, 8-state):
-HHHHHHHHHHTTTTGGG-TTTHHHHHHHHHHHHHHHHHHHHHHHHHHHHHHHHHHHHS-HHHHHHHHHHHHHHSEEEHHHHHHHHHHHHHTTSGGG--SSHHHHHHHHHHHHHHHHHHHHHHHHEEESSTT--SSS-EEEE-GGG-TTTT--S-HHHHHHHHHHHHHHHHHHHHHHHHHHHHHHHHHHHH--

pLDDT: mean 88.64, std 16.53, range [41.72, 98.75]

Sequence (193 aa):
MIERFLEYLIKYQDALYVIGGFAAGSIATYFKFYPILKEKENKQIKFDSNIFKQSDAVLSEKQINELIGDLESNHSYRSNQDNRLNSFLSFFEDTSNIYEYKELNCHITTLKKDLEKLQYFYSTHFFIFPDYQTSDNTKFCMYPEGNVDRNWNGKQESKSNYEEKEEKLLELCIKTKESYKKYRLEIRKILKV

Organism: NCBI:txid873191